Protein AF-A0A816GTV5-F1 (afdb_monomer)

Foldseek 3Di:
DPPPPADQEEADELDAVDEPVVCVVPPLVRLNHQYYAQENYPYACLNVLVCLVRHQNHAEYHYAHPDDPPVPVDPNRQRHDVVSDDLPGASANHQHQYDAYEHHDHPDLDVSSVVSVLRRCLNVLARHAYYHHYNHQSDQEDQSLLSNLQHAEYHHEAHQLVRVLRNLVSLLNNQNYAEYEPAHDDDPPDQRAHPCLLLSLLSNQLSHQNHQEYAHAQYCNQPDQDDDLVVLVVVNCVVVVNDPPDDFDQDFSRSSCSNHNAAHQEYEHANHPYQPVVTDRRRHPYYHYDD

Secondary structure (DSSP, 8-state):
-------SEEE--S-TT--HHHHHHHTTT-TT--EEEEETSS--HHHHHHHHHH-TT--EEEEE--S----TTS----TT-GGG--TT---TT----EEEEES---SS--HHHHHHHHHHHHTTTTT--EEE-TT-TT----GGGGG-TT-SEEE-TT--HHHHHHHHHHHHT-TT--EEE------TT-----SSHHHHHHHHHHH-TT--EEE-TTSSTT--S---HHHHHHHHHHHTT--TT-------SSGGGTT-SS-EEEEEETT-SS-GGG----SEEEEEE--

Sequence (291 aa):
SEVLIQLSELDFHSCSFITNQSISKYLLSHELIEIIDLRNCKITYKIFQLLTKYFPRLTTLYIGQTEDVSDRNSNVDEFFLKIYFDPKYYLKKSKLKYLSLEGIYTTTNNELIEELFHNSLTQSSEQIRFLDLSRNSSLNNLTYIDCFKHIHSLILYDILPDTIELAIDSICTLKALVLLDLSFTRRVHEPHNYSKPTITLAKLIRSLPKLLSLDISGTNLAGAFSFNSNEELAYIKKELSIDEHETFTIRSSIAGLLLLKHELDFLGLFDVEERGSARQWLPAKKVNINK

Organism: NCBI:txid433720

Solvent-accessible surface area (backbone atoms only — not comparable to full-atom values): 15488 Å² total; per-residue (Å²): 132,84,80,75,79,84,46,45,66,46,82,39,70,64,32,75,80,48,29,56,66,52,46,62,73,71,46,65,85,47,57,60,25,28,34,42,36,39,33,47,31,58,51,37,53,50,42,59,56,49,48,60,68,56,24,77,48,27,27,33,41,36,38,29,39,82,66,84,67,82,62,76,85,54,87,71,74,50,25,68,46,73,92,56,64,58,94,85,59,55,41,72,81,50,53,36,28,35,42,34,45,25,32,54,48,57,89,64,96,45,68,66,58,54,51,47,51,47,58,19,49,54,61,30,14,86,54,27,31,33,44,32,45,25,45,24,70,74,59,78,73,46,52,73,56,44,56,31,52,54,23,30,33,42,36,36,34,41,39,56,38,64,32,50,62,75,11,45,71,21,56,33,61,27,54,48,25,26,34,42,32,57,22,29,79,75,50,97,88,57,86,72,52,55,93,52,23,41,57,54,36,27,50,43,46,62,36,26,82,48,53,32,31,43,30,39,17,30,29,52,45,55,46,63,70,78,78,59,67,69,60,50,49,52,50,48,29,62,77,68,72,48,62,88,81,69,83,64,85,48,64,46,46,27,70,17,54,36,56,31,92,65,69,22,58,31,37,34,31,34,68,26,86,51,62,42,65,74,60,52,58,68,55,36,80,37,74,45,54,51,128

InterPro domains:
  IPR032675 Leucine-rich repeat domain superfamily [G3DSA:3.80.10.10] (2-82)
  IPR032675 Leucine-rich repeat domain superfamily [G3DSA:3.80.10.10] (87-239)
  IPR056845 Zer-1-like, leucine-rich repeats region [PF25013] (124-271)

Mean predicted aligned error: 7.17 Å

pLDDT: mean 84.34, std 13.03, range [43.47, 98.81]

Structure (mmCIF, N/CA/C/O backbone):
data_AF-A0A816GTV5-F1
#
_entry.id   AF-A0A816GTV5-F1
#
loop_
_atom_site.group_PDB
_atom_site.id
_atom_site.type_symbol
_atom_site.label_atom_id
_atom_site.label_alt_id
_atom_site.label_comp_id
_atom_site.label_asym_id
_atom_site.label_entity_id
_atom_site.label_seq_id
_atom_site.pdbx_PDB_ins_code
_atom_site.Cartn_x
_atom_site.Cartn_y
_atom_site.Cartn_z
_atom_site.occupancy
_atom_site.B_iso_or_equiv
_atom_site.auth_seq_id
_atom_site.auth_comp_id
_atom_site.auth_asym_id
_atom_site.auth_atom_id
_atom_site.pdbx_PDB_model_num
ATOM 1 N N . SER A 1 1 ? -37.320 -11.333 29.088 1.00 43.88 1 SER A N 1
ATOM 2 C CA . SER A 1 1 ? -36.009 -11.592 28.469 1.00 43.88 1 SER A CA 1
ATOM 3 C C . SER A 1 1 ? -35.843 -10.609 27.332 1.00 43.88 1 SER A C 1
ATOM 5 O O . SER A 1 1 ? -36.508 -10.757 26.314 1.00 43.88 1 SER A O 1
ATOM 7 N N . GLU A 1 2 ? -35.056 -9.554 27.529 1.00 46.22 2 GLU A N 1
ATOM 8 C CA . GLU A 1 2 ? -34.711 -8.663 26.421 1.00 46.22 2 GLU A CA 1
ATOM 9 C C . GLU A 1 2 ? -33.855 -9.452 25.431 1.00 46.22 2 GLU A C 1
ATOM 11 O O . GLU A 1 2 ? -32.848 -10.057 25.801 1.00 46.22 2 GLU A O 1
ATOM 16 N N . VAL A 1 3 ? -34.310 -9.515 24.182 1.00 45.34 3 VAL A N 1
ATOM 17 C CA . VAL A 1 3 ? -33.527 -10.062 23.079 1.00 45.34 3 VAL A CA 1
ATOM 18 C C . VAL A 1 3 ? -32.390 -9.074 22.847 1.00 45.34 3 VAL A C 1
ATOM 20 O O . VAL A 1 3 ? -32.578 -8.042 22.207 1.00 45.34 3 VAL A O 1
ATOM 23 N N . LEU A 1 4 ? -31.220 -9.356 23.420 1.00 57.00 4 LEU A N 1
ATOM 24 C CA . LEU A 1 4 ? -29.993 -8.653 23.069 1.00 57.00 4 LEU A CA 1
ATOM 25 C C . LEU A 1 4 ? -29.708 -8.959 21.599 1.00 57.00 4 LEU A C 1
ATOM 27 O O . LEU A 1 4 ? -29.335 -10.079 21.247 1.00 57.00 4 LEU A O 1
ATOM 31 N N . ILE A 1 5 ? -29.950 -7.968 20.742 1.00 65.19 5 ILE A N 1
ATOM 32 C CA . ILE A 1 5 ? -29.615 -8.029 19.323 1.00 65.19 5 ILE A CA 1
ATOM 33 C C . ILE A 1 5 ? -28.111 -8.309 19.22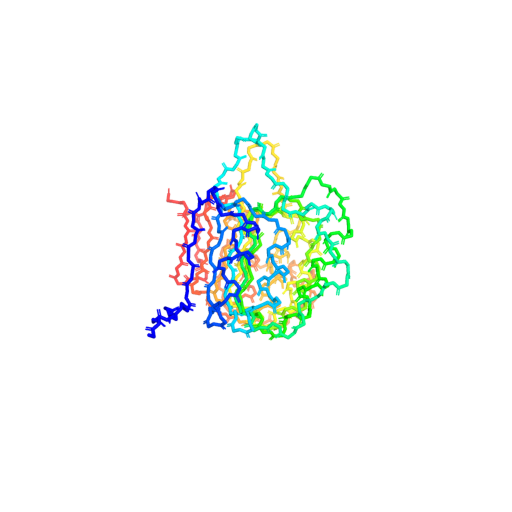2 1.00 65.19 5 ILE A C 1
ATOM 35 O O . ILE A 1 5 ? -27.279 -7.544 19.720 1.00 65.19 5 ILE A O 1
ATOM 39 N N . GLN A 1 6 ? -27.766 -9.438 18.609 1.00 70.06 6 GLN A N 1
ATOM 40 C CA . GLN A 1 6 ? -26.386 -9.817 18.339 1.00 70.06 6 GLN A CA 1
ATOM 41 C C . GLN A 1 6 ? -25.942 -9.128 17.051 1.00 70.06 6 GLN A C 1
ATOM 43 O O . GLN A 1 6 ? -26.280 -9.565 15.956 1.00 70.06 6 GLN A O 1
ATOM 48 N N . LEU A 1 7 ? -25.222 -8.020 17.196 1.00 79.06 7 LEU A N 1
ATOM 49 C CA . LEU A 1 7 ? -24.633 -7.293 16.077 1.00 79.06 7 LEU A CA 1
ATOM 50 C C . LEU A 1 7 ? -23.274 -7.915 15.730 1.00 79.06 7 LEU A C 1
ATOM 52 O O . LEU A 1 7 ? -22.432 -8.071 16.614 1.00 79.06 7 LEU A O 1
ATOM 56 N N . SER A 1 8 ? -23.073 -8.264 14.458 1.00 86.38 8 SER A N 1
ATOM 57 C CA . SER A 1 8 ? -21.785 -8.720 13.906 1.00 86.38 8 SER A CA 1
ATOM 58 C C . SER A 1 8 ? -21.081 -7.641 13.082 1.00 86.38 8 SER A C 1
ATOM 60 O O . SER A 1 8 ? -19.864 -7.677 12.920 1.00 86.38 8 SER A O 1
ATOM 62 N N . GLU A 1 9 ? -21.839 -6.673 12.577 1.00 90.50 9 GLU A N 1
ATOM 63 C CA . GLU A 1 9 ? -21.366 -5.604 11.708 1.00 90.50 9 GLU A CA 1
ATOM 64 C C . GLU A 1 9 ? -22.013 -4.286 12.116 1.00 90.50 9 GLU A C 1
ATOM 66 O O . GLU A 1 9 ? -23.161 -4.247 12.572 1.00 90.50 9 GLU A O 1
ATOM 71 N N . LEU A 1 10 ? -21.239 -3.219 11.976 1.00 89.44 10 LEU A N 1
ATOM 72 C CA . LEU A 1 10 ? -21.636 -1.870 12.308 1.00 89.44 10 LEU A CA 1
ATOM 73 C C . LEU A 1 10 ? -21.068 -0.911 11.268 1.00 89.44 10 LEU A C 1
ATOM 75 O O . LEU A 1 10 ? -19.851 -0.800 11.134 1.00 89.44 10 LEU A O 1
ATOM 79 N N . ASP A 1 11 ? -21.951 -0.194 10.587 1.00 90.88 11 ASP A N 1
ATOM 80 C CA . ASP A 1 11 ? -21.584 0.815 9.600 1.00 90.88 11 ASP A CA 1
ATOM 81 C C . ASP A 1 11 ? -22.180 2.165 10.007 1.00 90.88 11 ASP A C 1
ATOM 83 O O . ASP A 1 11 ? -23.402 2.343 10.061 1.00 90.88 11 ASP A O 1
ATOM 87 N N . PHE A 1 12 ? -21.296 3.101 10.343 1.00 86.62 12 PHE A N 1
ATOM 88 C CA . PHE A 1 12 ? -21.623 4.500 10.549 1.00 86.62 12 PHE A CA 1
ATOM 89 C C . PHE A 1 12 ? -20.804 5.354 9.588 1.00 86.62 12 PHE A C 1
ATOM 91 O O . PHE A 1 12 ? -19.661 5.716 9.866 1.00 86.62 12 PHE A O 1
ATOM 98 N N . HIS A 1 13 ? -21.433 5.741 8.484 1.00 83.19 13 HIS A N 1
ATOM 99 C CA . HIS A 1 13 ? -20.836 6.629 7.499 1.00 83.19 13 HIS A CA 1
ATOM 100 C C . HIS A 1 13 ? -21.326 8.072 7.675 1.00 83.19 13 HIS A C 1
ATOM 102 O O . HIS A 1 13 ? -22.527 8.312 7.823 1.00 83.19 13 HIS A O 1
ATOM 108 N N . SER A 1 14 ? -20.403 9.037 7.682 1.00 82.44 14 SER A N 1
ATOM 109 C CA . SER A 1 14 ? -20.696 10.485 7.758 1.00 82.44 14 SER A CA 1
ATOM 110 C C . SER A 1 14 ? -21.610 10.879 8.936 1.00 82.44 14 SER A C 1
ATOM 112 O O . SER A 1 14 ? -22.410 11.816 8.864 1.00 82.44 14 SER A O 1
ATOM 114 N N . CYS A 1 15 ? -21.504 10.159 10.060 1.00 81.69 15 CYS A N 1
ATOM 115 C CA . CYS A 1 15 ? -22.363 10.347 11.227 1.00 81.69 15 CYS A CA 1
ATOM 116 C C . CYS A 1 15 ? -21.728 11.293 12.258 1.00 81.69 15 CYS A C 1
ATOM 118 O O . CYS A 1 15 ? -20.959 10.883 13.127 1.00 81.69 15 CYS A O 1
ATOM 120 N N . SER A 1 16 ? -22.116 12.570 12.233 1.00 79.81 16 SER A N 1
ATOM 121 C CA . SER A 1 16 ? -21.565 13.605 13.129 1.00 79.81 16 SER A CA 1
ATOM 122 C C . SER A 1 16 ? -21.870 13.403 14.622 1.00 79.81 16 SER A C 1
ATOM 124 O O . SER A 1 16 ? -21.145 13.919 15.474 1.00 79.81 16 SER A O 1
ATOM 126 N N . PHE A 1 17 ? -22.919 12.643 14.952 1.00 80.62 17 PHE A N 1
ATOM 127 C CA . PHE A 1 17 ? -23.290 12.297 16.330 1.00 80.62 17 PHE A CA 1
ATOM 128 C C . PHE A 1 17 ? -22.470 11.129 16.897 1.00 80.62 17 PHE A C 1
ATOM 130 O O . PHE A 1 17 ? -22.450 10.924 18.116 1.00 80.62 17 PHE A O 1
ATOM 137 N N . ILE A 1 18 ? -21.792 10.370 16.029 1.00 82.44 18 ILE A N 1
ATOM 138 C CA . ILE A 1 18 ? -20.937 9.259 16.434 1.00 82.44 18 ILE A CA 1
ATOM 139 C C . ILE A 1 18 ? -19.593 9.825 16.885 1.00 82.44 18 ILE A C 1
ATOM 141 O O . ILE A 1 18 ? -18.741 10.235 16.102 1.00 82.44 18 ILE A O 1
ATOM 145 N N . THR A 1 19 ? -19.447 9.851 18.205 1.00 82.69 19 THR A N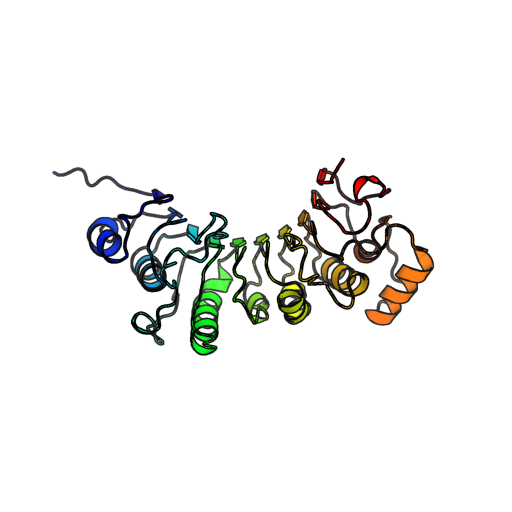 1
ATOM 146 C CA . THR A 1 19 ? -18.257 10.282 18.939 1.00 82.69 19 THR A CA 1
ATOM 147 C C . THR A 1 19 ? -17.692 9.130 19.763 1.00 82.69 19 THR A C 1
ATOM 149 O O . THR A 1 19 ? -18.392 8.158 20.074 1.00 82.69 19 THR A O 1
ATOM 152 N N . ASN A 1 20 ? -16.463 9.288 20.259 1.00 81.06 20 ASN A N 1
ATOM 153 C CA . ASN A 1 20 ? -15.855 8.335 21.194 1.00 81.06 20 ASN A CA 1
ATOM 154 C C . ASN A 1 20 ? -16.751 8.017 22.410 1.00 81.06 20 ASN A C 1
ATOM 156 O O . ASN A 1 20 ? -16.749 6.887 22.901 1.00 81.06 20 ASN A O 1
ATOM 160 N N . GLN A 1 21 ? -17.512 9.002 22.909 1.00 83.31 21 GLN A N 1
ATOM 161 C CA . GLN A 1 21 ? -18.414 8.825 24.053 1.00 83.31 21 GLN A CA 1
ATOM 162 C C . GLN A 1 21 ? -19.626 7.964 23.695 1.00 83.31 21 GLN A C 1
ATOM 164 O O . GLN A 1 21 ? -19.970 7.058 24.452 1.00 83.31 21 GLN A O 1
ATOM 169 N N . SER A 1 22 ? -20.244 8.216 22.537 1.00 82.31 22 SER A N 1
ATOM 170 C CA . SER A 1 22 ? -21.392 7.434 22.067 1.00 82.31 22 SER A CA 1
ATOM 171 C C . SER A 1 22 ? -21.025 5.957 21.889 1.00 82.31 22 SER A C 1
ATOM 173 O O . SER A 1 22 ? -21.685 5.084 22.447 1.00 82.31 22 SER A O 1
ATOM 175 N N . ILE A 1 23 ? -19.892 5.672 21.245 1.00 81.19 23 ILE A N 1
ATOM 176 C CA . ILE A 1 23 ? -19.402 4.306 21.044 1.00 81.19 23 ILE A CA 1
ATOM 177 C C . ILE A 1 23 ? -19.094 3.634 22.387 1.00 81.19 23 ILE A C 1
ATOM 179 O O . ILE A 1 23 ? -19.538 2.514 22.632 1.00 81.19 23 ILE A O 1
ATOM 183 N N . SER A 1 24 ? -18.409 4.334 23.298 1.00 79.94 24 SER A N 1
ATOM 184 C CA . SER A 1 24 ? -18.105 3.796 24.633 1.00 79.94 24 SER A CA 1
ATOM 185 C C . SER A 1 24 ? -19.366 3.441 25.428 1.00 79.94 24 SER A C 1
ATOM 187 O O . SER A 1 24 ? -19.357 2.494 26.205 1.00 79.94 24 SER A O 1
ATOM 189 N N . LYS A 1 25 ? -20.447 4.210 25.261 1.00 81.56 25 LYS A N 1
ATOM 190 C CA . LYS A 1 25 ? -21.691 4.020 26.012 1.00 81.56 25 LYS A CA 1
ATOM 191 C C . LYS A 1 25 ? -22.573 2.915 25.436 1.00 81.56 25 LYS A C 1
ATOM 193 O O . LYS A 1 25 ? -23.213 2.209 26.206 1.00 81.56 25 LYS A O 1
ATOM 198 N N . TYR A 1 26 ? -22.634 2.801 24.111 1.00 77.69 26 TYR A N 1
ATOM 199 C CA . TYR A 1 26 ? -23.645 1.981 23.438 1.00 77.69 26 TYR A CA 1
ATOM 200 C C . TYR A 1 26 ? -23.092 0.724 22.768 1.00 77.69 26 TYR A C 1
ATOM 202 O O . TYR A 1 26 ? -23.853 -0.209 22.551 1.00 77.69 26 TYR A O 1
ATOM 210 N N . LEU A 1 27 ? -21.796 0.670 22.446 1.00 76.75 27 LEU A N 1
ATOM 211 C CA . LEU A 1 27 ? -21.248 -0.435 21.653 1.00 76.75 27 LEU A CA 1
ATOM 212 C C . LEU A 1 27 ? -20.424 -1.435 22.464 1.00 76.75 27 LEU A C 1
ATOM 214 O O . LEU A 1 27 ? -20.312 -2.583 22.049 1.00 76.75 27 LEU A O 1
ATOM 218 N N . LEU A 1 28 ? -19.888 -1.057 23.632 1.00 74.06 28 LEU A N 1
ATOM 219 C CA . LEU A 1 28 ? -19.028 -1.959 24.415 1.00 74.06 28 LEU A CA 1
ATOM 220 C C . LEU A 1 28 ? -19.754 -3.199 24.964 1.00 74.06 28 LEU A C 1
ATOM 222 O O . LEU A 1 28 ? -19.096 -4.138 25.396 1.00 74.06 28 LEU A O 1
ATOM 226 N N . SER A 1 29 ? -21.088 -3.228 24.937 1.00 74.44 29 SER A N 1
ATOM 227 C CA . SER A 1 29 ? -21.890 -4.406 25.291 1.00 74.44 29 SER A CA 1
ATOM 228 C C . SER A 1 29 ? -21.995 -5.452 24.172 1.00 74.44 29 SER A C 1
ATOM 230 O O . SER A 1 29 ? -22.562 -6.519 24.400 1.00 74.44 29 SER A O 1
ATOM 232 N N . HIS A 1 30 ? -21.481 -5.174 22.969 1.00 78.00 30 HIS A N 1
ATOM 233 C CA . HIS A 1 30 ? -21.630 -6.035 21.793 1.00 78.00 30 HIS A CA 1
ATOM 234 C C . HIS A 1 30 ? -20.315 -6.748 21.430 1.00 78.00 30 HIS A C 1
ATOM 236 O O . HIS A 1 30 ? -19.640 -6.406 20.466 1.00 78.00 30 HIS A O 1
ATOM 242 N N . GLU A 1 31 ? -19.962 -7.799 22.175 1.00 77.69 31 GLU A N 1
ATOM 243 C CA . GLU A 1 31 ? -18.699 -8.551 22.002 1.00 77.69 31 GLU A CA 1
ATOM 244 C C . GLU A 1 31 ? -18.591 -9.359 20.688 1.00 77.69 31 GLU A C 1
ATOM 246 O O . GLU A 1 31 ? -17.541 -9.939 20.391 1.00 77.69 31 GLU A O 1
ATOM 251 N N . LEU A 1 32 ? -19.679 -9.441 19.914 1.00 83.25 32 LEU A N 1
ATOM 252 C CA . LEU A 1 32 ? -19.772 -10.226 18.679 1.00 83.25 32 LEU A CA 1
ATOM 253 C C . LEU A 1 32 ? -19.439 -9.435 17.412 1.00 83.25 32 LEU A C 1
ATOM 255 O O . LEU A 1 32 ? -19.409 -10.036 16.343 1.00 83.25 32 LEU A O 1
ATOM 259 N N . ILE A 1 33 ? -19.181 -8.129 17.516 1.00 86.75 33 ILE A N 1
ATOM 260 C CA . ILE A 1 33 ? -18.885 -7.302 16.345 1.00 86.75 33 ILE A CA 1
ATOM 261 C C . ILE A 1 33 ? -17.523 -7.695 15.751 1.00 86.75 33 ILE A C 1
ATOM 263 O O . ILE A 1 33 ? -16.501 -7.722 16.442 1.00 86.75 33 ILE A O 1
ATOM 267 N N . GLU A 1 34 ? -17.527 -7.982 14.451 1.00 92.56 34 GLU A N 1
ATOM 268 C CA . GLU A 1 34 ? -16.368 -8.384 13.649 1.00 92.56 34 GLU A CA 1
ATOM 269 C C . GLU A 1 34 ? -15.956 -7.296 12.648 1.00 92.56 34 GLU A C 1
ATOM 271 O O . GLU A 1 34 ? -14.783 -7.219 12.267 1.00 92.56 34 GLU A O 1
ATOM 276 N N . ILE A 1 35 ? -16.899 -6.436 12.251 1.00 93.19 35 ILE A N 1
ATOM 277 C CA . ILE A 1 35 ? -16.709 -5.387 11.245 1.00 93.19 35 ILE A CA 1
ATOM 278 C C . ILE A 1 35 ? -17.224 -4.059 11.790 1.00 93.19 35 ILE A C 1
ATOM 280 O O . ILE A 1 35 ? -18.360 -3.975 12.260 1.00 93.19 35 ILE A O 1
ATOM 284 N N . ILE A 1 36 ? -16.383 -3.029 11.717 1.00 93.12 36 ILE A N 1
ATOM 285 C CA . ILE A 1 36 ? -16.741 -1.659 12.079 1.00 93.12 36 ILE A CA 1
ATOM 286 C C . ILE A 1 36 ? -16.280 -0.704 10.978 1.00 93.12 36 ILE A C 1
ATOM 288 O O . ILE A 1 36 ? -15.092 -0.658 10.653 1.00 93.12 36 ILE A O 1
ATOM 292 N N . ASP A 1 37 ? -17.206 0.097 10.463 1.00 93.00 37 ASP A N 1
ATOM 293 C CA . ASP A 1 37 ? -16.933 1.245 9.603 1.00 93.00 37 ASP A CA 1
ATOM 294 C C . ASP A 1 37 ? -17.344 2.539 10.312 1.00 93.00 37 ASP A C 1
ATOM 296 O O . ASP A 1 37 ? -18.479 2.683 10.764 1.00 93.00 37 ASP A O 1
ATOM 300 N N . LEU A 1 38 ? -16.386 3.453 10.466 1.00 91.06 38 LEU A N 1
ATOM 301 C CA . LEU A 1 38 ? -16.548 4.765 11.094 1.00 91.06 38 LEU A CA 1
ATOM 302 C C . LEU A 1 38 ? -16.015 5.886 10.194 1.00 91.06 38 LEU A C 1
ATOM 304 O O . LEU A 1 38 ? -15.557 6.924 10.688 1.00 91.06 38 LEU A O 1
ATOM 308 N N . ARG A 1 39 ? -16.000 5.680 8.875 1.00 89.88 39 ARG A N 1
ATOM 309 C CA . ARG A 1 39 ? -15.542 6.701 7.930 1.00 89.88 39 ARG A CA 1
ATOM 310 C C . ARG A 1 39 ? -16.411 7.958 8.017 1.00 89.88 39 ARG A C 1
ATOM 312 O O . ARG A 1 39 ? -17.626 7.905 8.201 1.00 89.88 39 ARG A O 1
ATOM 319 N N . ASN A 1 40 ? -15.756 9.108 7.909 1.00 86.19 40 ASN A N 1
ATOM 320 C CA . ASN A 1 40 ? -16.327 10.450 8.001 1.00 86.19 40 ASN A CA 1
ATOM 321 C C . ASN A 1 40 ? -17.053 10.737 9.340 1.00 86.19 40 ASN A C 1
ATOM 323 O O . ASN A 1 40 ? -17.895 11.631 9.427 1.00 86.19 40 ASN A O 1
ATOM 327 N N . CYS A 1 41 ? -16.747 9.993 10.411 1.00 86.44 41 CYS A N 1
ATOM 328 C CA . CYS A 1 41 ? -17.252 10.267 11.762 1.00 86.44 41 CYS A CA 1
ATOM 329 C C . CYS A 1 41 ? -16.318 11.199 12.556 1.00 86.44 41 CYS A C 1
ATOM 331 O O . CYS A 1 41 ? -15.120 11.297 12.285 1.00 86.44 41 CYS A O 1
ATOM 333 N N . LYS A 1 42 ? -16.848 11.846 13.605 1.00 83.19 42 LYS A N 1
ATOM 334 C CA . LYS A 1 42 ? -16.081 12.716 14.520 1.00 83.19 42 LYS A CA 1
ATOM 335 C C . LYS A 1 42 ? -15.393 11.907 15.622 1.00 83.19 42 LYS A C 1
ATOM 337 O O . LYS A 1 42 ? -15.765 11.952 16.800 1.00 83.19 42 LYS A O 1
ATOM 342 N N . ILE A 1 43 ? -14.406 11.117 15.217 1.00 83.56 43 ILE A N 1
ATOM 343 C CA . ILE A 1 43 ? -13.664 10.192 16.079 1.00 83.56 43 ILE A CA 1
ATOM 344 C C . ILE A 1 43 ? -12.185 10.566 16.176 1.00 83.56 43 ILE A C 1
ATOM 346 O O . ILE A 1 43 ? -11.629 11.213 15.297 1.00 83.56 43 ILE A O 1
ATOM 350 N N . THR A 1 44 ? -11.539 10.140 17.261 1.00 83.75 44 THR A N 1
ATOM 351 C CA . THR A 1 44 ? -10.095 10.342 17.482 1.00 83.75 44 THR A CA 1
ATOM 352 C C . THR A 1 44 ? -9.413 9.001 17.725 1.00 83.75 44 THR A C 1
ATOM 354 O O . THR A 1 44 ? -10.090 7.992 17.919 1.00 83.75 44 THR A O 1
ATOM 357 N N . TYR A 1 45 ? -8.084 8.978 17.828 1.00 81.12 45 TYR A N 1
ATOM 358 C CA . TYR A 1 45 ? -7.295 7.779 18.127 1.00 81.12 45 TYR A CA 1
ATOM 359 C C . TYR A 1 45 ? -7.786 7.004 19.362 1.00 81.12 45 TYR A C 1
ATOM 361 O O . TYR A 1 45 ? -7.670 5.780 19.422 1.00 81.12 45 TYR A O 1
ATOM 369 N N . LYS A 1 46 ? -8.434 7.678 20.323 1.00 82.19 46 LYS A N 1
ATOM 370 C CA . LYS A 1 46 ? -9.072 7.013 21.468 1.00 82.19 46 LYS A CA 1
ATOM 371 C C . LYS A 1 46 ? -10.047 5.919 21.034 1.00 82.19 46 LYS A C 1
ATOM 373 O O . LYS A 1 46 ? -10.153 4.901 21.714 1.00 82.19 46 LYS A O 1
ATOM 378 N N . ILE A 1 47 ? -10.764 6.108 19.923 1.00 83.69 47 ILE A N 1
ATOM 379 C CA . ILE A 1 47 ? -11.691 5.091 19.436 1.00 83.69 47 ILE A CA 1
ATOM 380 C C . ILE A 1 47 ? -10.966 3.839 19.005 1.00 83.69 47 ILE A C 1
ATOM 382 O O . ILE A 1 47 ? -11.378 2.746 19.366 1.00 83.69 47 ILE A O 1
ATOM 386 N N . PHE A 1 48 ? -9.844 4.007 18.313 1.00 81.75 48 PHE A N 1
ATOM 387 C CA . PHE A 1 48 ? -9.027 2.902 17.862 1.00 81.75 48 PHE A CA 1
ATOM 388 C C . PHE A 1 48 ? -8.611 2.038 19.056 1.00 81.75 48 PHE A C 1
ATOM 390 O O . PHE A 1 48 ? -8.807 0.823 19.034 1.00 81.75 48 PHE A O 1
ATOM 397 N N . GLN A 1 49 ? -8.173 2.679 20.147 1.00 81.62 49 GLN A N 1
ATOM 398 C CA . GLN A 1 49 ? -7.803 2.008 21.395 1.00 81.62 49 GLN A CA 1
ATOM 399 C C . GLN A 1 49 ? -8.978 1.288 22.072 1.00 81.62 49 GLN A C 1
ATOM 401 O O . GLN A 1 49 ? -8.826 0.180 22.589 1.00 81.62 49 GLN A O 1
ATOM 406 N N . LEU A 1 50 ? -10.157 1.918 22.099 1.00 84.81 50 LEU A N 1
ATOM 407 C CA . LEU A 1 50 ? -11.368 1.337 22.677 1.00 84.81 50 LEU A CA 1
ATOM 408 C C . LEU A 1 50 ? -11.817 0.115 21.875 1.00 84.81 50 LEU A C 1
ATOM 410 O O . LEU A 1 50 ? -12.044 -0.947 22.452 1.00 84.81 50 LEU A O 1
ATOM 414 N N . LEU A 1 51 ? -11.900 0.245 20.552 1.00 86.38 51 LEU A N 1
ATOM 415 C CA . LEU A 1 51 ? -12.401 -0.810 19.684 1.00 86.38 51 LEU A CA 1
ATOM 416 C C . LEU A 1 51 ? -11.519 -2.056 19.768 1.00 86.38 51 LEU A C 1
ATOM 418 O O . LEU A 1 51 ? -11.971 -3.162 20.039 1.00 86.38 51 LEU A O 1
ATOM 422 N N . THR A 1 52 ? -10.215 -1.873 19.642 1.00 80.94 52 THR A N 1
ATOM 423 C CA . THR A 1 52 ? -9.287 -3.006 19.647 1.00 80.94 52 THR A CA 1
ATOM 424 C C . THR A 1 52 ? -9.065 -3.596 21.046 1.00 80.94 52 THR A C 1
ATOM 426 O O . THR A 1 52 ? -8.619 -4.735 21.165 1.00 80.94 52 THR A O 1
ATOM 429 N N . LYS A 1 53 ? -9.459 -2.883 22.113 1.00 82.75 53 LYS A N 1
ATOM 430 C CA . LYS A 1 53 ? -9.492 -3.410 23.488 1.00 82.75 53 LYS A CA 1
ATOM 431 C C . LYS A 1 53 ? -10.759 -4.209 23.801 1.00 82.75 53 LYS A C 1
ATOM 433 O O . LYS A 1 53 ? -10.668 -5.219 24.493 1.00 82.75 53 LYS A O 1
ATOM 438 N N . TYR A 1 54 ? -11.924 -3.731 23.369 1.00 83.69 54 TYR A N 1
ATOM 439 C CA . TYR A 1 54 ? -13.221 -4.262 23.808 1.00 83.69 54 TYR A CA 1
ATOM 440 C C . TYR A 1 54 ? -13.908 -5.173 22.782 1.00 83.69 54 TYR A C 1
ATOM 442 O O . TYR A 1 54 ? -14.850 -5.868 23.147 1.00 83.69 54 TYR A O 1
ATOM 450 N N . PHE A 1 55 ? -13.421 -5.237 21.539 1.00 85.62 55 PHE A N 1
ATOM 451 C CA . PHE A 1 55 ? -13.975 -6.103 20.493 1.00 85.62 55 PHE A CA 1
ATOM 452 C C . PHE A 1 55 ? -12.962 -7.188 20.098 1.00 85.62 55 PHE A C 1
ATOM 454 O O . PHE A 1 55 ? -12.259 -7.066 19.095 1.00 85.62 55 PHE A O 1
ATOM 461 N N . PRO A 1 56 ? -12.865 -8.292 20.866 1.00 85.06 56 PRO A N 1
ATOM 462 C CA . PRO A 1 56 ? -11.858 -9.339 20.656 1.00 85.06 56 PRO A CA 1
ATOM 463 C C . PRO A 1 56 ? -12.066 -10.161 19.372 1.00 85.06 56 PRO A C 1
ATOM 465 O O . PRO A 1 56 ? -11.238 -11.016 19.038 1.00 85.06 56 PRO A O 1
ATOM 468 N N . ARG A 1 57 ? -13.193 -9.960 18.679 1.00 89.31 57 ARG A N 1
ATOM 469 C CA . ARG A 1 57 ? -13.517 -10.580 17.390 1.00 89.31 57 ARG A CA 1
ATOM 470 C C . ARG A 1 57 ? -13.364 -9.630 16.208 1.00 89.31 57 ARG A C 1
ATOM 472 O O . ARG A 1 57 ? -13.536 -10.083 15.086 1.00 89.31 57 ARG A O 1
ATOM 479 N N . LEU A 1 58 ? -13.002 -8.367 16.441 1.00 91.06 58 LEU A N 1
ATOM 480 C CA . LEU A 1 58 ? -12.863 -7.377 15.382 1.00 91.06 58 LEU A CA 1
ATOM 481 C C . LEU A 1 58 ? -11.811 -7.832 14.363 1.00 91.06 58 LEU A C 1
ATOM 483 O O . LEU A 1 58 ? -10.625 -7.949 14.682 1.00 91.06 58 LEU A O 1
ATOM 487 N N . THR A 1 59 ? -12.259 -8.098 13.140 1.00 93.50 59 THR A N 1
ATOM 488 C CA . THR A 1 59 ? -11.413 -8.487 12.008 1.00 93.50 59 THR A CA 1
ATOM 489 C C . THR A 1 59 ? -11.241 -7.370 10.993 1.00 93.50 59 THR A C 1
ATOM 491 O O . THR A 1 59 ? -10.245 -7.373 10.268 1.00 93.50 59 THR A O 1
ATOM 494 N N . THR A 1 60 ? -12.178 -6.424 10.950 1.00 94.50 60 THR A N 1
ATOM 495 C CA . THR A 1 60 ? -12.215 -5.364 9.945 1.00 94.50 60 THR A CA 1
ATOM 496 C C . THR A 1 60 ? -12.530 -4.028 10.594 1.00 94.50 60 THR A C 1
ATOM 498 O O . THR A 1 60 ? -13.507 -3.914 11.334 1.00 94.50 60 THR A O 1
ATOM 501 N N . LEU A 1 61 ? -11.705 -3.025 10.306 1.00 93.25 61 LEU A N 1
ATOM 502 C CA . LEU A 1 61 ? -11.884 -1.670 10.806 1.00 93.25 61 LEU A CA 1
ATOM 503 C C . LEU A 1 61 ? -11.602 -0.644 9.708 1.00 93.25 61 LEU A C 1
ATOM 505 O O . LEU A 1 61 ? -10.488 -0.597 9.182 1.00 93.25 61 LEU A O 1
ATOM 509 N N . TYR A 1 62 ? -12.597 0.191 9.418 1.00 92.88 62 TYR A N 1
ATOM 510 C CA . TYR A 1 62 ? -12.473 1.357 8.547 1.00 92.88 62 TYR A CA 1
ATOM 511 C C . TYR A 1 62 ? -12.629 2.627 9.380 1.00 92.88 62 TYR A C 1
ATOM 513 O O . TYR A 1 62 ? -13.642 2.831 10.049 1.00 92.88 62 TYR A O 1
ATOM 521 N N . ILE A 1 63 ? -11.614 3.480 9.359 1.00 89.88 63 ILE A N 1
ATOM 522 C CA . ILE A 1 63 ? -11.611 4.791 10.006 1.00 89.88 63 ILE A CA 1
ATOM 523 C C . ILE A 1 63 ? -10.990 5.767 9.016 1.00 89.88 63 ILE A C 1
ATOM 525 O O . ILE A 1 63 ? -9.993 5.445 8.379 1.00 89.88 63 ILE A O 1
ATOM 529 N N . GLY A 1 64 ? -11.543 6.969 8.906 1.00 85.75 64 GLY A N 1
ATOM 530 C CA . GLY A 1 64 ? -10.918 7.966 8.054 1.00 85.75 64 GLY A CA 1
ATOM 531 C C . GLY A 1 64 ? -11.821 9.092 7.604 1.00 85.75 64 GLY A C 1
ATOM 532 O O . GLY A 1 64 ? -13.009 9.088 7.910 1.00 85.75 64 GLY A O 1
ATOM 533 N N . GLN A 1 65 ? -11.244 10.033 6.864 1.00 82.06 65 GLN A N 1
ATOM 534 C CA . GLN A 1 65 ? -11.945 11.085 6.133 1.00 82.06 65 GLN A CA 1
ATOM 535 C C . GLN A 1 65 ? -11.752 10.828 4.634 1.00 82.06 65 GLN A C 1
ATOM 537 O O . GLN A 1 65 ? -10.681 11.039 4.075 1.00 82.06 65 GLN A O 1
ATOM 542 N N . THR A 1 66 ? -12.798 10.310 4.002 1.00 71.69 66 THR A N 1
ATOM 543 C CA . THR A 1 66 ? -12.814 9.889 2.588 1.00 71.69 66 THR A CA 1
ATOM 544 C C . THR A 1 66 ? -13.322 10.980 1.651 1.00 71.69 66 THR A C 1
ATOM 546 O O . THR A 1 66 ? -13.140 10.908 0.433 1.00 71.69 66 THR A O 1
ATOM 549 N N . GLU A 1 67 ? -13.963 12.007 2.204 1.00 68.50 67 GLU A N 1
ATOM 550 C CA . GLU A 1 67 ? -14.397 13.181 1.458 1.00 68.50 67 GLU A CA 1
ATOM 551 C C . GLU A 1 67 ? -13.205 14.126 1.252 1.00 68.50 67 GLU A C 1
ATOM 553 O O . GLU A 1 67 ? -12.354 14.285 2.128 1.00 68.50 67 GLU A O 1
ATOM 558 N N . ASP A 1 68 ? -13.109 14.709 0.056 1.00 57.50 68 ASP A N 1
ATOM 559 C CA . ASP A 1 68 ? -12.030 15.624 -0.306 1.00 57.50 68 ASP A CA 1
ATOM 560 C C . ASP A 1 68 ? -12.175 16.902 0.530 1.00 57.50 68 ASP A C 1
ATOM 562 O O . ASP A 1 68 ? -13.031 17.750 0.268 1.00 57.50 68 ASP A O 1
ATOM 566 N N . VAL A 1 69 ? -11.374 17.029 1.591 1.00 52.72 69 VAL A N 1
ATOM 567 C CA . VAL A 1 69 ? -11.375 18.202 2.478 1.00 52.72 69 VAL A CA 1
ATOM 568 C C . VAL A 1 69 ? -10.634 19.366 1.808 1.00 52.72 69 VAL A C 1
ATOM 570 O O . VAL A 1 69 ? -9.775 20.031 2.393 1.00 52.72 69 VAL A O 1
ATOM 573 N N . SER A 1 70 ? -10.961 19.637 0.543 1.00 46.25 70 SER A N 1
ATOM 574 C CA . SER A 1 70 ? -10.542 20.843 -0.168 1.00 46.25 70 SER A CA 1
ATOM 575 C C . SER A 1 70 ? -11.052 22.109 0.530 1.00 46.25 70 SER A C 1
ATOM 577 O O . SER A 1 70 ? -10.507 23.190 0.322 1.00 46.25 70 SER A O 1
ATOM 579 N N . ASP A 1 71 ? -12.037 21.974 1.423 1.00 44.78 71 ASP A N 1
ATOM 580 C CA . ASP A 1 71 ? -12.517 23.025 2.314 1.00 44.78 71 ASP A CA 1
ATOM 581 C C . ASP A 1 71 ? -11.794 22.977 3.679 1.00 44.78 71 ASP A C 1
ATOM 583 O O . ASP A 1 71 ? -12.373 22.712 4.740 1.00 44.78 71 ASP A O 1
ATOM 587 N N . ARG A 1 72 ? -10.478 23.247 3.655 1.00 47.38 72 ARG A N 1
ATOM 588 C CA . ARG A 1 72 ? -9.591 23.341 4.842 1.00 47.38 72 ARG A CA 1
ATOM 589 C C . ARG A 1 72 ? -9.975 24.454 5.836 1.00 47.38 72 ARG A C 1
ATOM 591 O O . ARG A 1 72 ? -9.260 24.683 6.806 1.00 47.38 72 ARG A O 1
ATOM 598 N N . ASN A 1 73 ? -11.086 25.151 5.597 1.00 43.47 73 ASN A N 1
ATOM 599 C CA . ASN A 1 73 ? -11.693 26.113 6.516 1.00 43.47 73 ASN A CA 1
ATOM 600 C C . ASN A 1 73 ? -12.674 25.466 7.506 1.00 43.47 73 ASN A C 1
ATOM 602 O O . ASN A 1 73 ? -13.144 26.136 8.427 1.00 43.47 73 ASN A O 1
ATOM 606 N N . SER A 1 74 ? -12.996 24.182 7.341 1.00 47.56 74 SER A N 1
ATOM 607 C CA . SER A 1 74 ? -13.707 23.425 8.366 1.00 47.56 74 SER A CA 1
ATOM 608 C C . SER A 1 74 ? -12.716 22.951 9.433 1.00 47.56 74 SER A C 1
ATOM 610 O O . SER A 1 74 ? -11.622 22.488 9.123 1.00 47.56 74 SER A O 1
ATOM 612 N N . ASN A 1 75 ? -13.080 23.100 10.709 1.00 52.62 75 ASN A N 1
ATOM 613 C CA . ASN A 1 75 ? -12.349 22.534 11.842 1.00 52.62 75 ASN A CA 1
ATOM 614 C C . ASN A 1 75 ? -12.340 21.001 11.721 1.00 52.62 75 ASN A C 1
ATOM 616 O O . ASN A 1 75 ? -13.205 20.336 12.293 1.00 52.62 75 ASN A O 1
ATOM 620 N N . VAL A 1 76 ? -11.419 20.438 10.937 1.00 58.00 76 VAL A N 1
ATOM 621 C CA . VAL A 1 76 ? -11.195 18.993 10.908 1.00 58.00 76 VAL A CA 1
ATOM 622 C C . VAL A 1 76 ? -10.664 18.623 12.282 1.00 58.00 76 VAL A C 1
ATOM 624 O O . VAL A 1 76 ? -9.585 19.066 12.678 1.00 58.00 76 VAL A O 1
ATOM 627 N N . ASP A 1 77 ? -11.453 17.858 13.030 1.00 64.50 77 ASP A N 1
ATOM 628 C CA . ASP A 1 77 ? -11.036 17.364 14.334 1.00 64.50 77 ASP A CA 1
ATOM 629 C C . ASP A 1 77 ? -9.764 16.520 14.145 1.00 64.50 77 ASP A C 1
ATOM 631 O O . ASP A 1 77 ? -9.752 15.550 13.385 1.00 64.50 77 ASP A O 1
ATOM 635 N N . GLU A 1 78 ? -8.673 16.907 14.812 1.00 74.81 78 GLU A N 1
ATOM 636 C CA . GLU A 1 78 ? -7.409 16.173 14.759 1.00 74.81 78 GLU A CA 1
ATOM 637 C C . GLU A 1 78 ? -7.640 14.737 15.250 1.00 74.81 78 GLU A C 1
ATOM 639 O O . GLU A 1 78 ? -8.104 14.504 16.372 1.00 74.81 78 GLU A O 1
ATOM 644 N N . PHE A 1 79 ? -7.305 13.745 14.421 1.00 76.69 79 PHE A N 1
ATOM 645 C CA . PHE A 1 79 ? -7.496 12.354 14.819 1.00 76.69 79 PHE A CA 1
ATOM 646 C C . PHE A 1 79 ? -6.543 11.990 15.960 1.00 76.69 79 PHE A C 1
ATOM 648 O O . PHE A 1 79 ? -6.934 11.359 16.945 1.00 76.69 79 PHE A O 1
ATOM 655 N N . PHE A 1 80 ? -5.294 12.443 15.866 1.00 74.69 80 PHE A N 1
ATOM 656 C CA . PHE A 1 80 ? -4.260 12.205 16.863 1.00 74.69 80 PHE A CA 1
ATOM 657 C C . PHE A 1 80 ? -4.110 13.358 17.863 1.00 74.69 80 PHE A C 1
ATOM 659 O O . PHE A 1 80 ? -3.049 13.956 18.013 1.00 74.69 80 PHE A O 1
ATOM 666 N N . LEU A 1 81 ? -5.162 13.648 18.623 1.00 72.88 81 LEU A N 1
ATOM 667 C CA . LEU A 1 81 ? -5.052 14.592 19.736 1.00 72.88 81 LEU A CA 1
ATOM 668 C C . LEU A 1 81 ? -4.139 14.029 20.838 1.00 72.88 81 LEU A C 1
ATOM 670 O O . LEU A 1 81 ? -4.459 13.014 21.466 1.00 72.88 81 LEU A O 1
ATOM 674 N N . LYS A 1 82 ? -3.043 14.739 21.144 1.00 69.31 82 LYS A N 1
ATOM 675 C CA . LYS A 1 82 ? -2.031 14.348 22.152 1.00 69.31 82 LYS A CA 1
ATOM 676 C C . LYS A 1 82 ? -2.627 13.968 23.516 1.00 69.31 82 LYS A C 1
ATOM 678 O O . LYS A 1 82 ? -2.115 13.071 24.179 1.00 69.31 82 LYS A O 1
ATOM 683 N N . ILE A 1 83 ? -3.726 14.609 23.925 1.00 71.31 83 ILE A N 1
ATOM 684 C CA . ILE A 1 83 ? -4.420 14.338 25.200 1.00 71.31 83 ILE A CA 1
ATOM 685 C C . ILE A 1 83 ? -5.055 12.943 25.283 1.00 71.31 83 ILE A C 1
ATOM 687 O O . ILE A 1 83 ? -5.372 12.477 26.375 1.00 71.31 83 ILE A O 1
ATOM 691 N N . TYR A 1 84 ? -5.271 12.287 24.144 1.00 69.56 84 TYR A N 1
ATOM 692 C CA . TYR A 1 84 ? -5.878 10.962 24.070 1.00 69.56 84 TYR A CA 1
ATOM 693 C C . TYR A 1 84 ? -4.863 9.860 23.794 1.00 69.56 84 TYR A C 1
ATOM 695 O O . TYR A 1 84 ? -5.250 8.699 23.683 1.00 69.56 84 TYR A O 1
ATOM 703 N N . PHE A 1 85 ? -3.579 10.203 23.703 1.00 69.12 85 PHE A N 1
ATOM 704 C CA . PHE A 1 85 ? -2.546 9.217 23.475 1.00 69.12 85 PHE A CA 1
ATOM 705 C C . PHE A 1 85 ? -2.174 8.514 24.788 1.00 69.12 85 PHE A C 1
ATOM 707 O O . PHE A 1 85 ? -1.708 9.151 25.732 1.00 69.12 85 PHE A O 1
ATOM 714 N N . ASP A 1 86 ? -2.352 7.191 24.842 1.00 72.69 86 ASP A N 1
ATOM 715 C CA . ASP A 1 86 ? -1.799 6.356 25.915 1.00 72.69 86 ASP A CA 1
ATOM 716 C C . ASP A 1 86 ? -0.555 5.636 25.373 1.00 72.69 86 ASP A C 1
ATOM 718 O O . ASP A 1 86 ? -0.704 4.703 24.581 1.00 72.69 86 ASP A O 1
ATOM 722 N N . PRO A 1 87 ? 0.668 6.035 25.771 1.00 67.19 87 PRO A N 1
ATOM 723 C CA . PRO A 1 87 ? 1.905 5.439 25.263 1.00 67.19 87 PRO A CA 1
ATOM 724 C C . PRO A 1 87 ? 2.096 3.980 25.695 1.00 67.19 87 PRO A C 1
ATOM 726 O O . PRO A 1 87 ? 2.972 3.297 25.178 1.00 67.19 87 PRO A O 1
ATOM 729 N N . LYS A 1 88 ? 1.296 3.489 26.650 1.00 71.44 88 LYS A N 1
ATOM 730 C CA . LYS A 1 88 ? 1.302 2.083 27.076 1.00 71.44 88 LYS A CA 1
ATOM 731 C C . LYS A 1 88 ? 0.298 1.239 26.297 1.00 71.44 88 LYS A C 1
ATOM 733 O O . LYS A 1 88 ? 0.247 0.020 26.493 1.00 71.44 88 LYS A O 1
ATOM 738 N N . TYR A 1 89 ? -0.522 1.875 25.466 1.00 70.19 89 TYR A N 1
ATOM 739 C CA . TYR A 1 89 ? -1.477 1.183 24.632 1.00 70.19 89 TYR A CA 1
ATOM 740 C C . TYR A 1 89 ? -0.778 0.599 23.414 1.00 70.19 89 TYR A C 1
ATOM 742 O O . TYR A 1 89 ? -0.155 1.312 22.635 1.00 70.19 89 TYR A O 1
ATOM 750 N N . TYR A 1 90 ? -0.960 -0.700 23.229 1.00 66.88 90 TYR A N 1
ATOM 751 C CA . TYR A 1 90 ? -0.560 -1.398 22.023 1.00 66.88 90 TYR A CA 1
ATOM 752 C C . TYR A 1 90 ? -1.672 -2.367 21.635 1.00 66.88 90 TYR A C 1
ATOM 754 O O . TYR A 1 90 ? -2.384 -2.867 22.516 1.00 66.88 90 TYR A O 1
ATOM 762 N N . LEU A 1 91 ? -1.797 -2.671 20.342 1.00 68.38 91 LEU A N 1
ATOM 763 C CA . LEU A 1 91 ? -2.757 -3.649 19.827 1.00 68.38 91 LEU A CA 1
ATOM 764 C C . LEU A 1 91 ? -2.353 -5.079 20.213 1.00 68.38 91 LEU A C 1
ATOM 766 O O . LEU A 1 91 ? -1.933 -5.888 19.383 1.00 68.38 91 LEU A O 1
ATOM 770 N N . LYS A 1 92 ? -2.456 -5.418 21.496 1.00 65.69 92 LYS A N 1
ATOM 771 C CA . LYS A 1 92 ? -2.140 -6.761 21.974 1.00 65.69 92 LYS A CA 1
ATOM 772 C C . LYS A 1 92 ? -3.218 -7.736 21.513 1.00 65.69 92 LYS A C 1
ATOM 774 O O . LYS A 1 92 ? -4.362 -7.636 21.940 1.00 65.69 92 LYS A O 1
ATOM 779 N N . LYS A 1 93 ? -2.811 -8.746 20.733 1.00 66.75 93 LYS A N 1
ATOM 780 C CA . LYS A 1 93 ? -3.645 -9.895 20.324 1.00 66.75 93 LYS A CA 1
ATOM 781 C C . LYS A 1 93 ? -4.884 -9.519 19.498 1.00 66.75 93 LYS A C 1
ATOM 783 O O . LYS A 1 93 ? -5.907 -10.197 19.590 1.00 66.75 93 LYS A O 1
ATOM 788 N N . SER A 1 94 ? -4.792 -8.461 18.695 1.00 79.19 94 SER A N 1
ATOM 789 C CA . SER A 1 94 ? -5.852 -8.118 17.747 1.00 79.19 94 SER A CA 1
ATOM 790 C C . SER A 1 94 ? -6.098 -9.257 16.752 1.00 79.19 94 SER A C 1
ATOM 792 O O . SER A 1 94 ? -5.163 -9.969 16.377 1.00 79.19 94 SER A O 1
ATOM 794 N N . LYS A 1 95 ? -7.353 -9.417 16.315 1.00 88.56 95 LYS A N 1
ATOM 795 C CA . LYS A 1 95 ? -7.733 -10.299 15.199 1.00 88.56 95 LYS A CA 1
ATOM 796 C C . LYS A 1 95 ? -7.898 -9.553 13.875 1.00 88.56 95 LYS A C 1
ATOM 798 O O . LYS A 1 95 ? -8.400 -10.129 12.907 1.00 88.56 95 LYS A O 1
ATOM 803 N N . LEU A 1 96 ? -7.492 -8.281 13.840 1.00 90.06 96 LEU A N 1
ATOM 804 C CA . LEU A 1 96 ? -7.601 -7.437 12.660 1.00 90.06 96 LEU A CA 1
ATOM 805 C C . LEU A 1 96 ? -6.849 -8.055 11.479 1.00 90.06 96 LEU A C 1
ATOM 807 O O . LEU A 1 96 ? -5.655 -8.345 11.543 1.00 90.06 96 LEU A O 1
ATOM 811 N N . LYS A 1 97 ? -7.587 -8.223 10.386 1.00 93.81 97 LYS A N 1
ATOM 812 C CA . LYS A 1 97 ? -7.108 -8.658 9.072 1.00 93.81 97 LYS A CA 1
ATOM 813 C C . LYS A 1 97 ? -7.187 -7.521 8.058 1.00 93.81 97 LYS A C 1
ATOM 815 O O . LYS A 1 97 ? -6.352 -7.466 7.158 1.00 93.81 97 LYS A O 1
ATOM 820 N N . TYR A 1 98 ? -8.165 -6.632 8.219 1.00 95.12 98 TYR A N 1
ATOM 821 C CA . TYR A 1 98 ? -8.421 -5.501 7.339 1.00 95.12 98 TYR A CA 1
ATOM 822 C C . TYR A 1 98 ? -8.403 -4.219 8.156 1.00 95.12 98 TYR A C 1
ATOM 824 O O . TYR A 1 98 ? -9.176 -4.069 9.105 1.00 95.12 98 TYR A O 1
ATOM 832 N N . LEU A 1 99 ? -7.504 -3.316 7.791 1.00 92.88 99 LEU A N 1
ATOM 833 C CA . LEU A 1 99 ? -7.386 -2.016 8.419 1.00 92.88 99 LEU A CA 1
ATOM 834 C C . LEU A 1 99 ? -7.300 -0.943 7.339 1.00 92.88 99 LEU A C 1
ATOM 836 O O . LEU A 1 99 ? -6.372 -0.955 6.534 1.00 92.88 99 LEU A O 1
ATOM 840 N N . SER A 1 100 ? -8.258 -0.024 7.345 1.00 93.12 100 SER A N 1
ATOM 841 C CA . SER A 1 100 ? -8.218 1.194 6.539 1.00 93.12 100 SER A CA 1
ATOM 842 C C . SER A 1 100 ? -8.208 2.398 7.464 1.00 93.12 100 SER A C 1
ATOM 844 O O . SER A 1 100 ? -9.008 2.498 8.399 1.00 93.12 100 SER A O 1
ATOM 846 N N . LEU A 1 101 ? -7.233 3.259 7.215 1.00 89.88 101 LEU A N 1
ATOM 847 C CA . LEU A 1 101 ? -6.932 4.476 7.936 1.00 89.88 101 LEU A CA 1
ATOM 848 C C . LEU A 1 101 ? -6.724 5.563 6.887 1.00 89.88 101 LEU A C 1
ATOM 850 O O . LEU A 1 101 ? -5.594 5.894 6.550 1.00 89.88 101 LEU A O 1
ATOM 854 N N . GLU A 1 102 ? -7.826 6.051 6.324 1.00 89.19 102 GLU A N 1
ATOM 855 C CA . GLU A 1 102 ? -7.825 6.968 5.180 1.00 89.19 102 GLU A CA 1
ATOM 856 C C . GLU A 1 102 ? -7.928 8.433 5.636 1.00 89.19 102 GLU A C 1
ATOM 858 O O . GLU A 1 102 ? -8.740 8.763 6.495 1.00 89.19 102 GLU A O 1
ATOM 863 N N . GLY A 1 103 ? -7.140 9.350 5.074 1.00 85.00 103 GLY A N 1
ATOM 864 C CA . GLY A 1 103 ? -7.305 10.793 5.312 1.00 85.00 103 GLY A CA 1
ATOM 865 C C . GLY A 1 103 ? -7.187 11.218 6.783 1.00 85.00 103 GLY A C 1
ATOM 866 O O . GLY A 1 103 ? -7.806 12.186 7.223 1.00 85.00 103 GLY A O 1
ATOM 867 N N . ILE A 1 104 ? -6.427 10.471 7.576 1.00 79.81 104 ILE A N 1
ATOM 868 C CA . ILE A 1 104 ? -6.147 10.761 8.972 1.00 79.81 104 ILE A CA 1
ATOM 869 C C . ILE A 1 104 ? -5.191 11.947 9.057 1.00 79.81 104 ILE A C 1
ATOM 871 O O . ILE A 1 104 ? -4.026 11.878 8.671 1.00 79.81 104 ILE A O 1
ATOM 875 N N . TYR A 1 105 ? -5.698 13.039 9.619 1.00 71.62 105 TYR A N 1
ATOM 876 C CA . TYR A 1 105 ? -4.962 14.282 9.778 1.00 71.62 105 TYR A CA 1
ATOM 877 C C . TYR A 1 105 ? -4.329 14.403 11.174 1.00 71.62 105 TYR A C 1
ATOM 879 O O . TYR A 1 105 ? -4.991 14.185 12.198 1.00 71.62 105 TYR A O 1
ATOM 887 N N . THR A 1 106 ? -3.052 14.799 11.209 1.00 66.69 106 THR A N 1
ATOM 888 C CA . THR A 1 106 ? -2.360 15.291 12.410 1.00 66.69 106 THR A CA 1
ATOM 889 C C . THR A 1 106 ? -1.951 16.751 12.210 1.00 66.69 106 THR A C 1
ATOM 891 O O . THR A 1 106 ? -1.339 17.102 11.203 1.00 66.69 106 THR A O 1
ATOM 894 N N . THR A 1 107 ? -2.300 17.622 13.161 1.00 59.81 107 THR A N 1
ATOM 895 C CA . THR A 1 107 ? -1.857 19.031 13.174 1.00 59.81 107 THR A CA 1
ATOM 896 C C . THR A 1 107 ? -0.465 19.172 13.773 1.00 59.81 107 THR A C 1
ATOM 898 O O . THR A 1 107 ? 0.239 20.149 13.517 1.00 59.81 107 THR A O 1
ATO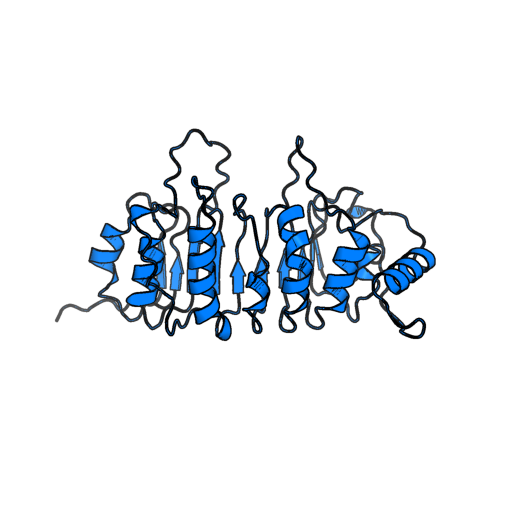M 901 N N . THR A 1 108 ? -0.059 18.199 14.591 1.00 56.09 108 THR A N 1
ATOM 902 C CA . THR A 1 108 ? 1.233 18.209 15.260 1.00 56.09 108 THR A CA 1
ATOM 903 C C . THR A 1 108 ? 2.216 17.316 14.512 1.00 56.09 108 THR A C 1
ATOM 905 O O . THR A 1 108 ? 1.977 16.126 14.313 1.00 56.09 108 THR A O 1
ATOM 908 N N . ASN A 1 109 ? 3.340 17.909 14.101 1.00 56.91 109 ASN A N 1
ATOM 909 C CA . ASN A 1 109 ? 4.488 17.214 13.523 1.00 56.91 109 ASN A CA 1
ATOM 910 C C . ASN A 1 109 ? 5.189 16.439 14.651 1.00 56.91 109 ASN A C 1
ATOM 912 O O . ASN A 1 109 ? 6.178 16.888 15.227 1.00 56.91 109 ASN A O 1
ATOM 916 N N . ASN A 1 110 ? 4.545 15.369 15.107 1.00 60.88 110 ASN A N 1
ATOM 917 C CA . ASN A 1 110 ? 4.879 14.701 16.349 1.00 60.88 110 ASN A CA 1
ATOM 918 C C . ASN A 1 110 ? 5.327 13.283 16.029 1.00 60.88 110 ASN A C 1
ATOM 920 O O . ASN A 1 110 ? 4.518 12.357 16.022 1.00 60.88 110 ASN A O 1
ATOM 924 N N . GLU 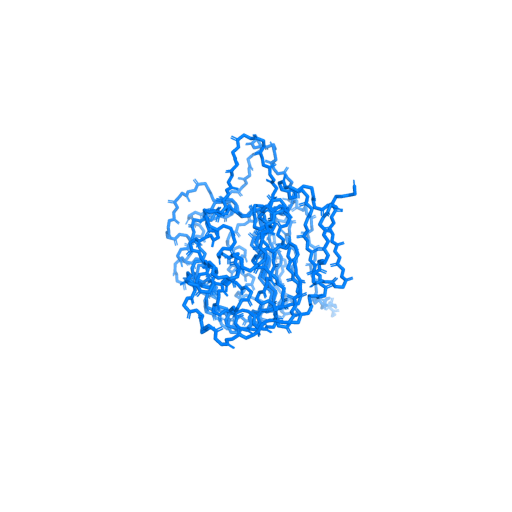A 1 111 ? 6.631 13.138 15.799 1.00 66.94 111 GLU A N 1
ATOM 925 C CA . GLU A 1 111 ? 7.327 11.860 15.590 1.00 66.94 111 GLU A CA 1
ATOM 926 C C . GLU A 1 111 ? 6.889 10.793 16.610 1.00 66.94 111 GLU A C 1
ATOM 928 O O . GLU A 1 111 ? 6.779 9.622 16.274 1.00 66.94 111 GLU A O 1
ATOM 933 N N . LEU A 1 112 ? 6.533 11.199 17.836 1.00 63.66 112 LEU A N 1
ATOM 934 C CA . LEU A 1 112 ? 6.029 10.314 18.887 1.00 63.66 112 LEU A CA 1
ATOM 935 C C . LEU A 1 112 ? 4.679 9.655 18.545 1.00 63.66 112 LEU A C 1
ATOM 937 O O . LEU A 1 112 ? 4.431 8.513 18.921 1.00 63.66 112 LEU A O 1
ATOM 941 N N . ILE A 1 113 ? 3.770 10.382 17.893 1.00 61.50 113 ILE A N 1
ATOM 942 C CA . ILE A 1 113 ? 2.446 9.868 17.514 1.00 61.50 113 ILE A CA 1
ATOM 943 C C . ILE A 1 113 ? 2.601 8.850 16.392 1.00 61.50 113 ILE A C 1
ATOM 945 O O . ILE A 1 113 ? 2.004 7.777 16.470 1.00 61.50 113 ILE A O 1
ATOM 949 N N . GLU A 1 114 ? 3.433 9.172 15.400 1.00 66.75 114 GLU A N 1
ATOM 950 C CA . GLU A 1 114 ? 3.827 8.240 14.348 1.00 66.75 114 GLU A CA 1
ATOM 951 C C . GLU A 1 114 ? 4.474 6.996 14.969 1.00 66.75 114 GLU A C 1
ATOM 953 O O . GLU A 1 114 ? 3.957 5.899 14.790 1.00 66.75 114 GLU A O 1
ATOM 958 N N . GLU A 1 115 ? 5.498 7.150 15.814 1.00 69.81 115 GLU A N 1
ATOM 959 C CA . GLU A 1 115 ? 6.196 6.045 16.482 1.00 69.81 115 GLU A CA 1
ATOM 960 C C . GLU A 1 115 ? 5.246 5.131 17.267 1.00 69.81 115 GLU A C 1
ATOM 962 O O . GLU A 1 115 ? 5.317 3.905 17.176 1.00 69.81 115 GLU A O 1
ATOM 967 N N . LEU A 1 116 ? 4.327 5.697 18.045 1.00 64.38 116 LEU A N 1
ATOM 968 C CA . LEU A 1 116 ? 3.422 4.902 18.867 1.00 64.38 116 LEU A CA 1
ATOM 969 C C . LEU A 1 116 ? 2.301 4.255 18.046 1.00 64.38 116 LEU A C 1
ATOM 971 O O . LEU A 1 116 ? 1.869 3.139 18.360 1.00 64.38 116 LEU A O 1
ATOM 975 N N . PHE A 1 117 ? 1.843 4.919 16.987 1.00 69.81 117 PHE A N 1
ATOM 976 C CA . PHE A 1 117 ? 0.951 4.324 16.003 1.00 69.81 117 PHE A CA 1
ATOM 977 C C . PHE A 1 117 ? 1.651 3.162 15.279 1.00 69.81 117 PHE A C 1
ATOM 979 O O . PHE A 1 117 ? 1.091 2.067 15.205 1.00 69.81 117 PHE A O 1
ATOM 986 N N . HIS A 1 118 ? 2.913 3.333 14.876 1.00 74.75 118 HIS A N 1
ATOM 987 C CA . HIS A 1 118 ? 3.745 2.271 14.310 1.00 74.75 118 HIS A CA 1
ATOM 988 C C . HIS A 1 118 ? 3.882 1.106 15.288 1.00 74.75 118 HIS A C 1
ATOM 990 O O . HIS A 1 118 ? 3.525 -0.017 14.947 1.00 74.75 118 HIS A O 1
ATOM 996 N N . ASN A 1 119 ? 4.290 1.364 16.532 1.00 70.56 119 ASN A N 1
ATOM 997 C CA . ASN A 1 119 ? 4.426 0.344 17.574 1.00 70.56 119 ASN A CA 1
ATOM 998 C C . ASN A 1 119 ? 3.113 -0.399 17.857 1.00 70.56 119 ASN A C 1
ATOM 1000 O O . ASN A 1 119 ? 3.115 -1.581 18.203 1.00 70.56 119 ASN A O 1
ATOM 1004 N N . SER A 1 120 ? 1.977 0.286 17.723 1.00 69.06 120 SER A N 1
ATOM 1005 C CA . SER A 1 120 ? 0.663 -0.335 17.860 1.00 69.06 120 SER A CA 1
ATOM 1006 C C . SER A 1 120 ? 0.379 -1.277 16.693 1.00 69.06 120 SER A C 1
ATOM 1008 O O . SER A 1 120 ? -0.033 -2.413 16.923 1.00 69.06 120 SER A O 1
ATOM 1010 N N . LEU A 1 121 ? 0.643 -0.850 15.456 1.00 73.38 121 LEU A N 1
ATOM 1011 C CA . LEU A 1 121 ? 0.417 -1.669 14.268 1.00 73.38 121 LEU A CA 1
ATOM 1012 C C . LEU A 1 121 ? 1.371 -2.865 14.164 1.00 73.38 121 LEU A C 1
ATOM 1014 O O . LEU A 1 121 ? 0.929 -3.959 13.803 1.00 73.38 121 LEU A O 1
ATOM 1018 N N . THR A 1 122 ? 2.652 -2.700 14.508 1.00 75.19 122 THR A N 1
ATOM 1019 C CA . THR A 1 122 ? 3.652 -3.778 14.418 1.00 75.19 122 THR A CA 1
ATOM 1020 C C . THR A 1 122 ? 3.278 -4.979 15.284 1.00 75.19 122 THR A C 1
ATOM 1022 O O . THR A 1 122 ? 3.463 -6.117 14.856 1.00 75.19 122 THR A O 1
ATOM 1025 N N . GLN A 1 123 ? 2.641 -4.767 16.440 1.00 72.38 123 GLN A N 1
ATOM 1026 C CA . GLN A 1 123 ? 2.162 -5.858 17.304 1.00 72.38 123 GLN A CA 1
ATOM 1027 C C . GLN A 1 123 ? 0.978 -6.651 16.730 1.00 72.38 123 GLN A C 1
ATOM 1029 O O . GLN A 1 123 ? 0.719 -7.767 17.176 1.00 72.38 123 GLN A O 1
ATOM 1034 N N . SER A 1 124 ? 0.258 -6.099 15.751 1.00 72.75 124 SER A N 1
ATOM 1035 C CA . SER A 1 124 ? -0.836 -6.780 15.037 1.00 72.75 124 SER A CA 1
ATOM 1036 C C . SER A 1 124 ? -0.459 -7.221 13.622 1.00 72.75 124 SER A C 1
ATOM 1038 O O . SER A 1 124 ? -1.296 -7.752 12.890 1.00 72.75 124 SER A O 1
ATOM 1040 N N . SER A 1 125 ? 0.801 -7.028 13.231 1.00 78.94 125 SER A N 1
ATOM 1041 C CA . SER A 1 125 ? 1.263 -7.205 11.853 1.00 78.94 125 SER A CA 1
ATOM 1042 C C . SER A 1 125 ? 1.132 -8.634 11.316 1.00 78.94 125 SER A C 1
ATOM 1044 O O . SER A 1 125 ? 0.943 -8.823 10.115 1.00 78.94 125 SER A O 1
ATOM 1046 N N . GLU A 1 126 ? 1.152 -9.647 12.188 1.00 83.44 126 GLU A N 1
ATOM 1047 C CA . GLU A 1 126 ? 1.079 -11.060 11.793 1.00 83.44 126 GLU A CA 1
ATOM 1048 C C . GLU A 1 126 ? -0.251 -11.429 11.105 1.00 83.44 126 GLU A C 1
ATOM 1050 O O . GLU A 1 126 ? -0.304 -12.327 10.254 1.00 83.44 126 GLU A O 1
ATOM 1055 N N . GLN A 1 127 ? -1.343 -10.736 11.443 1.00 88.56 127 GLN A N 1
ATOM 1056 C CA . GLN A 1 127 ? -2.696 -11.072 10.978 1.00 88.56 127 GLN A CA 1
ATOM 1057 C C . GLN A 1 127 ? -3.230 -10.144 9.890 1.00 88.56 127 GLN A C 1
ATOM 1059 O O . GLN A 1 127 ? -4.090 -10.565 9.114 1.00 88.56 127 GLN A O 1
ATOM 1064 N N . ILE A 1 128 ? -2.687 -8.932 9.778 1.00 92.00 128 ILE A N 1
ATOM 1065 C CA . ILE A 1 128 ? -3.111 -7.972 8.761 1.00 92.00 128 ILE A CA 1
ATOM 1066 C C . ILE A 1 128 ? -2.821 -8.539 7.362 1.00 92.00 128 ILE A C 1
ATOM 1068 O O . ILE A 1 128 ? -1.752 -9.090 7.083 1.00 92.00 128 ILE A O 1
ATOM 1072 N N . ARG A 1 129 ? -3.829 -8.469 6.493 1.00 96.00 129 ARG A N 1
ATOM 1073 C CA . ARG A 1 129 ? -3.797 -8.881 5.080 1.00 96.00 129 ARG A CA 1
ATOM 1074 C C . ARG A 1 129 ? -4.110 -7.719 4.148 1.00 96.00 129 ARG A C 1
ATOM 1076 O O . ARG A 1 129 ? -3.645 -7.730 3.014 1.00 96.00 129 ARG A O 1
ATOM 1083 N N . PHE A 1 130 ? -4.846 -6.729 4.631 1.00 97.19 130 PHE A N 1
ATOM 1084 C CA . PHE A 1 130 ? -5.182 -5.518 3.903 1.00 97.19 130 PHE A CA 1
ATOM 1085 C C . PHE A 1 130 ? -4.847 -4.312 4.775 1.00 97.19 130 PHE A C 1
ATOM 1087 O O . PHE A 1 130 ? -5.343 -4.219 5.903 1.00 97.19 130 PHE A O 1
ATOM 1094 N N . LEU A 1 131 ? -4.010 -3.421 4.249 1.00 95.19 131 LEU A N 1
ATOM 1095 C CA . LEU A 1 131 ? -3.708 -2.133 4.854 1.00 95.19 131 LEU A CA 1
ATOM 1096 C C . LEU A 1 131 ? -3.951 -1.034 3.828 1.00 95.19 131 LEU A C 1
ATOM 1098 O O . LEU A 1 131 ? -3.374 -1.046 2.742 1.00 95.19 131 LEU A O 1
ATOM 1102 N N . ASP A 1 132 ? -4.780 -0.080 4.207 1.00 95.50 132 ASP A N 1
ATOM 1103 C CA . ASP A 1 132 ? -5.070 1.103 3.419 1.00 95.50 132 ASP A CA 1
ATOM 1104 C C . ASP A 1 132 ? -4.727 2.340 4.245 1.00 95.50 132 ASP A C 1
ATOM 1106 O O . ASP A 1 132 ? -5.244 2.526 5.347 1.00 95.50 132 ASP A O 1
ATOM 1110 N N . LEU A 1 133 ? -3.788 3.128 3.726 1.00 93.44 133 LEU A N 1
ATOM 1111 C CA . LEU A 1 133 ? -3.294 4.366 4.324 1.00 93.44 133 LEU A CA 1
ATOM 1112 C C . LEU A 1 133 ? -3.575 5.561 3.412 1.00 93.44 133 LEU A C 1
ATOM 1114 O O . LEU A 1 133 ? -2.851 6.552 3.480 1.00 93.44 133 LEU A O 1
ATOM 1118 N N . SER A 1 134 ? -4.565 5.462 2.529 1.00 93.44 134 SER A N 1
ATOM 1119 C CA . SER A 1 134 ? -4.808 6.462 1.494 1.00 93.44 134 SER A CA 1
ATOM 1120 C C . SER A 1 134 ? -4.999 7.871 2.062 1.00 93.44 134 SER A C 1
ATOM 1122 O O . SER A 1 134 ? -5.521 8.051 3.159 1.00 93.44 134 SER A O 1
ATOM 1124 N N . ARG A 1 135 ? -4.590 8.897 1.309 1.00 89.31 135 ARG A N 1
ATOM 1125 C CA . ARG A 1 135 ? -4.801 10.329 1.597 1.00 89.31 135 ARG A CA 1
ATOM 1126 C C . ARG A 1 135 ? -4.227 10.829 2.924 1.00 89.31 135 ARG A C 1
ATOM 1128 O O . ARG A 1 135 ? -4.564 11.925 3.372 1.00 89.31 135 ARG A O 1
ATOM 1135 N N . ASN A 1 136 ? -3.334 10.078 3.561 1.00 86.38 136 ASN A N 1
ATOM 1136 C CA . ASN A 1 136 ? -2.626 10.539 4.752 1.00 86.38 136 ASN A CA 1
ATOM 1137 C C . ASN A 1 136 ? -1.437 11.429 4.363 1.00 86.38 136 ASN A C 1
ATOM 1139 O O . ASN A 1 136 ? -0.277 11.031 4.468 1.00 86.38 136 ASN A O 1
ATOM 1143 N N . SER A 1 137 ? -1.715 12.657 3.922 1.00 78.88 137 SER A N 1
ATOM 1144 C CA . SER A 1 137 ? -0.682 13.584 3.429 1.00 78.88 137 SER A CA 1
ATOM 1145 C C . SER A 1 137 ? 0.342 14.015 4.486 1.00 78.88 137 SER A C 1
ATOM 1147 O O . SER A 1 137 ? 1.344 14.631 4.145 1.00 78.88 137 SER A O 1
ATOM 1149 N N . SER A 1 138 ? 0.070 13.755 5.765 1.00 77.31 138 SER A N 1
ATOM 1150 C CA . SER A 1 138 ? 0.961 14.053 6.887 1.00 77.31 138 SER A CA 1
ATOM 1151 C C . SER A 1 138 ? 1.897 12.900 7.256 1.00 77.31 138 SER A C 1
ATOM 1153 O O . SER A 1 138 ? 2.547 12.996 8.287 1.00 77.31 138 SER A O 1
ATOM 1155 N N . LEU A 1 139 ? 1.912 11.791 6.502 1.00 81.56 139 LEU A N 1
ATOM 1156 C CA . LEU A 1 139 ? 2.852 10.698 6.755 1.00 81.56 139 LEU A CA 1
ATOM 1157 C C . LEU A 1 139 ? 4.239 11.053 6.227 1.00 81.56 139 LEU A C 1
ATOM 1159 O O . LEU A 1 139 ? 4.432 11.283 5.030 1.00 81.56 139 LEU A O 1
ATOM 1163 N N . ASN A 1 140 ? 5.209 11.009 7.133 1.00 82.38 140 ASN A N 1
ATOM 1164 C CA . ASN A 1 140 ? 6.593 11.387 6.852 1.00 82.38 140 ASN A CA 1
ATOM 1165 C C . ASN A 1 140 ? 7.481 10.162 6.605 1.00 82.38 140 ASN A C 1
ATOM 1167 O O . ASN A 1 140 ? 8.550 10.248 6.004 1.00 82.38 140 ASN A O 1
ATOM 1171 N N . ASN A 1 141 ? 7.050 9.012 7.121 1.00 84.12 141 ASN A N 1
ATOM 1172 C CA . ASN A 1 141 ? 7.813 7.779 7.140 1.00 84.12 141 ASN A CA 1
ATOM 1173 C C . ASN A 1 141 ? 6.868 6.595 6.917 1.00 84.12 141 ASN A C 1
ATOM 1175 O O . ASN A 1 141 ? 5.807 6.524 7.527 1.00 84.12 141 ASN A O 1
ATOM 1179 N N . LEU A 1 142 ? 7.264 5.656 6.058 1.00 89.25 142 LEU A N 1
ATOM 1180 C CA . LEU A 1 142 ? 6.552 4.401 5.791 1.00 89.25 142 LEU A CA 1
ATOM 1181 C C . LEU A 1 142 ? 7.457 3.159 5.921 1.00 89.25 142 LEU A C 1
ATOM 1183 O O . LEU A 1 142 ? 7.072 2.054 5.544 1.00 89.25 142 LEU A O 1
ATOM 1187 N N . THR A 1 143 ? 8.663 3.308 6.472 1.00 89.06 143 THR A N 1
ATOM 1188 C CA . THR A 1 143 ? 9.645 2.211 6.590 1.00 89.06 143 THR A CA 1
ATOM 1189 C C . THR A 1 143 ? 9.170 1.054 7.476 1.00 89.06 143 THR A C 1
ATOM 1191 O O . THR A 1 143 ? 9.519 -0.098 7.244 1.00 89.06 143 THR A O 1
ATOM 1194 N N . TYR A 1 144 ? 8.271 1.317 8.423 1.00 86.75 144 TYR A N 1
ATOM 1195 C CA . TYR A 1 144 ? 7.651 0.291 9.271 1.00 86.75 144 TYR A CA 1
ATOM 1196 C C . TYR A 1 144 ? 6.738 -0.686 8.509 1.00 86.75 144 TYR A C 1
ATOM 1198 O O . TYR A 1 144 ? 6.301 -1.691 9.077 1.00 86.75 144 TYR A O 1
ATOM 1206 N N . ILE A 1 145 ? 6.399 -0.403 7.241 1.00 91.00 145 ILE A N 1
ATOM 1207 C CA . ILE A 1 145 ? 5.558 -1.286 6.422 1.00 91.00 145 ILE A CA 1
ATOM 1208 C C . ILE A 1 145 ? 6.182 -2.680 6.297 1.00 91.00 145 ILE A C 1
ATOM 1210 O O . ILE A 1 145 ? 5.464 -3.671 6.160 1.00 91.00 145 ILE A O 1
ATOM 1214 N N . ASP A 1 146 ? 7.507 -2.788 6.404 1.00 91.31 146 ASP A N 1
ATOM 1215 C CA . ASP A 1 146 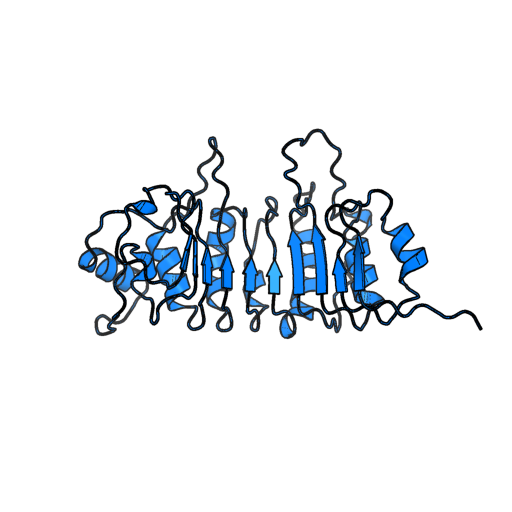? 8.196 -4.068 6.367 1.00 91.31 146 ASP A CA 1
ATOM 1216 C C . ASP A 1 146 ? 7.705 -5.050 7.447 1.00 91.31 146 ASP A C 1
ATOM 1218 O O . ASP A 1 146 ? 7.825 -6.258 7.260 1.00 91.31 146 ASP A O 1
ATOM 1222 N N . CYS A 1 147 ? 7.086 -4.589 8.531 1.00 89.38 147 CYS A N 1
ATOM 1223 C CA . CYS A 1 147 ? 6.567 -5.449 9.587 1.00 89.38 147 CYS A CA 1
ATOM 1224 C C . CYS A 1 147 ? 5.384 -6.320 9.121 1.00 89.38 147 CYS A C 1
ATOM 1226 O O . CYS A 1 147 ? 5.188 -7.417 9.642 1.00 89.38 147 CYS A O 1
ATOM 1228 N N . PHE A 1 148 ? 4.623 -5.911 8.100 1.00 91.75 148 PHE A N 1
ATOM 1229 C CA . PHE A 1 148 ? 3.435 -6.638 7.627 1.00 91.75 148 PHE A CA 1
ATOM 1230 C C . PHE A 1 148 ? 3.780 -7.763 6.641 1.00 91.75 148 PHE A C 1
ATOM 1232 O O . PHE A 1 148 ? 3.283 -7.807 5.520 1.00 91.75 148 PHE A O 1
ATOM 1239 N N . LYS A 1 149 ? 4.619 -8.725 7.046 1.00 91.75 149 LYS A N 1
ATOM 1240 C CA . LYS A 1 149 ? 5.171 -9.775 6.156 1.00 91.75 149 LYS A CA 1
ATOM 1241 C C . LYS A 1 149 ? 4.127 -10.632 5.420 1.00 91.75 149 LYS A C 1
ATOM 1243 O O . LYS A 1 149 ? 4.454 -11.261 4.413 1.00 91.75 149 LYS A O 1
ATOM 1248 N N . HIS A 1 150 ? 2.889 -10.669 5.909 1.00 94.06 150 HIS A N 1
ATOM 1249 C CA . HIS A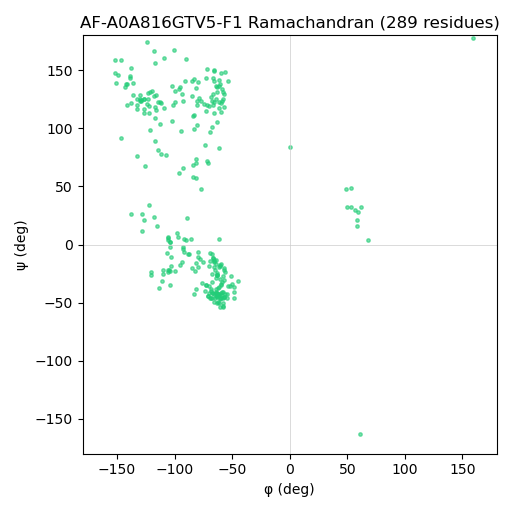 1 150 ? 1.785 -11.440 5.334 1.00 94.06 150 HIS A CA 1
ATOM 1250 C C . HIS A 1 150 ? 0.741 -10.591 4.597 1.00 94.06 150 HIS A C 1
ATOM 1252 O O . HIS A 1 150 ? -0.294 -11.123 4.199 1.00 94.06 150 HIS A O 1
ATOM 1258 N N . ILE A 1 151 ? 0.985 -9.292 4.421 1.00 96.38 151 ILE A N 1
ATOM 1259 C CA . ILE A 1 151 ? 0.066 -8.400 3.719 1.00 96.38 151 ILE A CA 1
ATOM 1260 C C . ILE A 1 151 ? -0.131 -8.839 2.263 1.00 96.38 151 ILE A C 1
ATOM 1262 O O . ILE A 1 151 ? 0.819 -9.205 1.572 1.00 96.38 151 ILE A O 1
ATOM 1266 N N . HIS A 1 152 ? -1.381 -8.822 1.808 1.00 98.25 152 HIS A N 1
ATOM 1267 C CA . HIS A 1 152 ? -1.778 -9.127 0.435 1.00 98.25 152 HIS A CA 1
ATOM 1268 C C . HIS A 1 152 ? -2.128 -7.860 -0.346 1.00 98.25 152 HIS A C 1
ATOM 1270 O O . HIS A 1 152 ? -1.846 -7.797 -1.539 1.00 98.25 152 HIS A O 1
ATOM 1276 N N . SER A 1 153 ? -2.709 -6.857 0.310 1.00 98.69 153 SER A N 1
ATOM 1277 C CA . SER A 1 153 ? -3.132 -5.607 -0.321 1.00 98.69 153 SER A CA 1
ATOM 1278 C C . SER A 1 153 ? -2.613 -4.416 0.466 1.00 98.69 153 SER A C 1
ATOM 1280 O O . SER A 1 153 ? -2.863 -4.325 1.668 1.00 98.69 153 SER A O 1
ATOM 1282 N N . LEU A 1 154 ? -1.906 -3.526 -0.223 1.00 98.44 154 LEU A N 1
ATOM 1283 C CA . LEU A 1 154 ? -1.384 -2.280 0.320 1.00 98.44 154 LEU A CA 1
ATOM 1284 C C . LEU A 1 154 ? -1.852 -1.121 -0.562 1.00 98.44 154 LEU A C 1
ATOM 1286 O O . LEU A 1 154 ? -1.490 -1.066 -1.739 1.00 98.44 154 LEU A O 1
ATOM 1290 N N . ILE A 1 155 ? -2.648 -0.222 0.016 1.00 98.19 155 ILE A N 1
ATOM 1291 C CA . ILE A 1 155 ? -3.163 0.969 -0.665 1.00 98.19 155 ILE A CA 1
ATOM 1292 C C . ILE A 1 155 ? -2.478 2.206 -0.086 1.00 98.19 155 ILE A C 1
ATOM 1294 O O . ILE A 1 155 ? -2.607 2.488 1.106 1.00 98.19 155 ILE A O 1
ATOM 1298 N N . LEU A 1 156 ? -1.734 2.918 -0.931 1.00 96.94 156 LEU A N 1
ATOM 1299 C CA . LEU A 1 156 ? -1.028 4.163 -0.616 1.00 96.94 156 LEU A CA 1
ATOM 1300 C C . LEU A 1 156 ? -1.496 5.298 -1.540 1.00 96.94 156 LEU A C 1
ATOM 1302 O O . LEU A 1 156 ? -0.703 6.160 -1.919 1.00 96.94 156 LEU A O 1
ATOM 1306 N N . TYR A 1 157 ? -2.777 5.283 -1.919 1.00 95.69 157 TYR A N 1
ATOM 1307 C CA . TYR A 1 157 ? -3.350 6.293 -2.802 1.00 95.69 157 TYR A CA 1
ATOM 1308 C C . TYR A 1 157 ? -3.213 7.695 -2.194 1.00 95.69 157 TYR A C 1
ATOM 1310 O O . TYR A 1 157 ? -3.511 7.899 -1.021 1.00 95.69 157 TYR A O 1
ATOM 1318 N N . ASP A 1 158 ? -2.781 8.669 -2.989 1.00 92.69 158 ASP A N 1
ATOM 1319 C CA . ASP A 1 158 ? -2.571 10.068 -2.582 1.00 92.69 158 ASP A CA 1
ATOM 1320 C C . ASP A 1 158 ? -1.591 10.248 -1.399 1.00 92.69 158 ASP A C 1
ATOM 1322 O O . ASP A 1 158 ? -1.694 11.194 -0.614 1.00 92.69 158 ASP A O 1
ATOM 1326 N N . ILE A 1 159 ? -0.615 9.344 -1.271 1.00 91.94 159 ILE A N 1
ATOM 1327 C CA . ILE A 1 159 ? 0.584 9.549 -0.448 1.00 91.94 159 ILE A CA 1
ATOM 1328 C C . ILE A 1 159 ? 1.686 10.178 -1.302 1.00 91.94 159 ILE A C 1
ATOM 1330 O O . ILE A 1 159 ? 1.871 9.811 -2.461 1.00 91.94 159 ILE A O 1
ATOM 1334 N N . LEU A 1 160 ? 2.438 11.120 -0.722 1.00 91.50 160 LEU A N 1
ATOM 1335 C CA . LEU A 1 160 ? 3.514 11.817 -1.426 1.00 91.50 160 LEU A CA 1
ATOM 1336 C C . LEU A 1 160 ? 4.562 10.824 -1.978 1.00 91.50 160 LEU A C 1
ATOM 1338 O O . LEU A 1 160 ? 5.084 10.008 -1.210 1.00 91.50 160 LEU A O 1
ATOM 1342 N N . PRO A 1 161 ? 4.920 10.915 -3.274 1.00 93.19 161 PRO A N 1
ATOM 1343 C CA . PRO A 1 161 ? 5.987 10.124 -3.887 1.00 93.19 161 PRO A CA 1
ATOM 1344 C C . PRO A 1 161 ? 7.300 10.099 -3.100 1.00 93.19 161 PRO A C 1
ATOM 1346 O O . PRO A 1 161 ? 7.869 9.023 -2.943 1.00 93.19 161 PRO A O 1
ATOM 1349 N N . ASP A 1 162 ? 7.737 11.227 -2.533 1.00 92.25 162 ASP A N 1
ATOM 1350 C CA . ASP A 1 162 ? 8.958 11.304 -1.715 1.00 92.25 162 ASP A CA 1
ATOM 1351 C C . ASP A 1 162 ? 8.871 10.407 -0.466 1.00 92.25 162 ASP A C 1
ATOM 1353 O O . ASP A 1 162 ? 9.807 9.668 -0.154 1.00 92.25 162 ASP A O 1
ATOM 1357 N N . THR A 1 163 ? 7.719 10.398 0.217 1.00 91.81 163 THR A N 1
ATOM 1358 C CA . THR A 1 163 ? 7.468 9.518 1.371 1.00 91.81 163 THR A CA 1
ATOM 1359 C C . THR A 1 163 ? 7.514 8.045 0.957 1.00 91.81 163 THR A C 1
ATOM 1361 O O . THR A 1 163 ? 8.085 7.213 1.668 1.00 91.81 163 THR A O 1
ATOM 1364 N N . ILE A 1 164 ? 6.928 7.701 -0.196 1.00 95.44 164 ILE A N 1
ATOM 1365 C CA . ILE A 1 164 ? 6.952 6.329 -0.721 1.00 95.44 164 ILE A CA 1
ATOM 1366 C C . ILE A 1 164 ? 8.380 5.935 -1.112 1.00 95.44 164 ILE A C 1
ATOM 1368 O O . ILE A 1 164 ? 8.798 4.819 -0.804 1.00 95.44 164 ILE A O 1
ATOM 1372 N N . GLU A 1 165 ? 9.143 6.834 -1.744 1.00 94.94 165 GLU A N 1
ATOM 1373 C CA . GLU A 1 165 ? 10.516 6.588 -2.198 1.00 94.94 165 GLU A CA 1
ATOM 1374 C C . GLU A 1 165 ? 11.435 6.188 -1.032 1.00 94.94 165 GLU A C 1
ATOM 1376 O O . GLU A 1 165 ? 12.182 5.211 -1.143 1.00 94.94 165 GLU A O 1
ATOM 1381 N N . LEU A 1 166 ? 11.286 6.839 0.129 1.00 94.44 166 LEU A N 1
ATOM 1382 C CA . LEU A 1 166 ? 11.987 6.478 1.370 1.00 94.44 166 LEU A CA 1
ATOM 1383 C C . LEU A 1 166 ? 11.627 5.076 1.898 1.00 94.44 166 LEU A C 1
ATOM 1385 O O . LEU A 1 166 ? 12.419 4.459 2.610 1.00 94.44 166 LEU A O 1
ATOM 1389 N N . ALA A 1 167 ? 10.451 4.550 1.552 1.00 95.81 167 ALA A N 1
ATOM 1390 C CA . ALA A 1 167 ? 9.947 3.262 2.026 1.00 95.81 167 ALA A CA 1
ATOM 1391 C C . ALA A 1 167 ? 10.030 2.128 0.992 1.00 95.81 167 ALA A C 1
ATOM 1393 O O . ALA A 1 167 ? 9.641 0.997 1.300 1.00 95.81 167 ALA A O 1
ATOM 1394 N N . ILE A 1 168 ? 10.571 2.371 -0.208 1.00 97.81 168 ILE A N 1
ATOM 1395 C CA . ILE A 1 168 ? 10.641 1.364 -1.281 1.00 97.81 168 ILE A CA 1
ATOM 1396 C C . ILE A 1 168 ? 11.321 0.079 -0.818 1.00 97.81 168 ILE A C 1
ATOM 1398 O O . ILE A 1 168 ? 10.826 -1.009 -1.111 1.00 97.81 168 ILE A O 1
ATOM 1402 N N . ASP A 1 169 ? 12.419 0.172 -0.067 1.00 97.69 169 ASP A N 1
ATOM 1403 C CA . ASP A 1 169 ? 13.105 -1.013 0.457 1.00 97.69 169 ASP A CA 1
ATOM 1404 C C . ASP A 1 169 ? 12.227 -1.826 1.407 1.00 97.69 169 ASP A C 1
ATOM 1406 O O . ASP A 1 169 ? 12.216 -3.055 1.344 1.00 97.69 169 ASP A O 1
ATOM 1410 N N . SER A 1 170 ? 11.424 -1.144 2.221 1.00 96.81 170 SER A N 1
ATOM 1411 C CA . SER A 1 170 ? 10.493 -1.771 3.160 1.00 96.81 170 SER A CA 1
ATOM 1412 C C . SER A 1 170 ? 9.361 -2.484 2.421 1.00 96.81 170 SER A C 1
ATOM 1414 O O . SER A 1 170 ? 9.106 -3.667 2.675 1.00 96.81 170 SER A O 1
ATOM 1416 N N . ILE A 1 171 ? 8.769 -1.821 1.419 1.00 98.31 171 ILE A N 1
ATOM 1417 C CA . ILE A 1 171 ? 7.755 -2.399 0.522 1.00 98.31 171 ILE A CA 1
ATOM 1418 C C . ILE A 1 171 ? 8.326 -3.614 -0.222 1.00 98.31 171 ILE A C 1
ATOM 1420 O O . ILE A 1 171 ? 7.679 -4.657 -0.302 1.00 98.31 171 ILE A O 1
ATOM 1424 N N . CYS A 1 172 ? 9.574 -3.546 -0.697 1.00 98.38 172 CYS A N 1
ATOM 1425 C CA . CYS A 1 172 ? 10.240 -4.652 -1.389 1.00 98.38 172 CYS A CA 1
ATOM 1426 C C . CYS A 1 172 ? 10.390 -5.916 -0.524 1.00 98.38 172 CYS A C 1
ATOM 1428 O O . CYS A 1 172 ? 10.595 -7.010 -1.064 1.00 98.38 172 CYS A O 1
ATOM 1430 N N . THR A 1 173 ? 10.276 -5.821 0.805 1.00 97.69 173 THR A N 1
ATOM 1431 C CA . THR A 1 173 ? 10.306 -6.998 1.688 1.00 97.69 173 THR A CA 1
ATOM 1432 C C . THR A 1 173 ? 8.985 -7.779 1.723 1.00 97.69 173 THR A C 1
ATOM 1434 O O . THR A 1 173 ? 8.967 -8.919 2.193 1.00 97.69 173 THR A O 1
ATOM 1437 N N . LEU A 1 174 ? 7.891 -7.224 1.190 1.00 97.75 174 LEU A N 1
ATOM 1438 C CA . LEU A 1 174 ? 6.539 -7.782 1.272 1.00 97.75 174 LEU A CA 1
ATOM 1439 C C . LEU A 1 174 ? 6.284 -8.885 0.234 1.00 97.75 174 LEU A C 1
ATOM 1441 O O 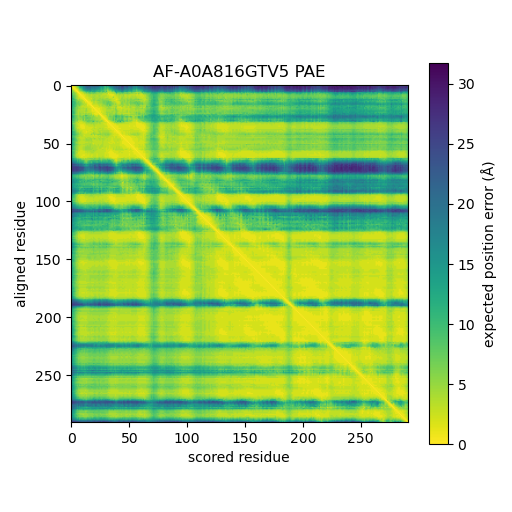. LEU A 1 174 ? 5.517 -8.732 -0.711 1.00 97.75 174 LEU A O 1
ATOM 1445 N N . LYS A 1 175 ? 6.913 -10.050 0.404 1.00 97.81 175 LYS A N 1
ATOM 1446 C CA . LYS A 1 175 ? 6.856 -11.145 -0.591 1.00 97.81 175 LYS A CA 1
ATOM 1447 C C . LYS A 1 175 ? 5.467 -11.772 -0.784 1.00 97.81 175 LYS A C 1
ATOM 1449 O O . LYS A 1 175 ? 5.266 -12.517 -1.743 1.00 97.81 175 LYS A O 1
ATOM 1454 N N . ALA A 1 176 ? 4.535 -11.515 0.133 1.00 97.88 176 ALA A N 1
ATOM 1455 C CA . ALA A 1 176 ? 3.146 -11.956 0.046 1.00 97.88 176 ALA A CA 1
ATOM 1456 C C . ALA A 1 176 ? 2.232 -10.972 -0.707 1.00 97.88 176 ALA A C 1
ATOM 1458 O O . ALA A 1 176 ? 1.092 -11.336 -0.985 1.00 97.88 176 ALA A O 1
ATOM 1459 N N . LEU A 1 177 ? 2.722 -9.772 -1.043 1.00 98.62 177 LEU A N 1
ATOM 1460 C CA . LEU A 1 177 ? 1.912 -8.704 -1.616 1.00 98.62 177 LEU A CA 1
ATOM 1461 C C . LEU A 1 177 ? 1.410 -9.073 -3.018 1.00 98.62 177 LEU A C 1
ATOM 1463 O O . LEU A 1 177 ? 2.184 -9.489 -3.883 1.00 98.62 177 LEU A O 1
ATOM 1467 N N . VAL A 1 178 ? 0.104 -8.908 -3.213 1.00 98.62 178 VAL A N 1
ATOM 1468 C CA . VAL A 1 178 ? -0.637 -9.228 -4.440 1.00 98.62 178 VAL A CA 1
ATOM 1469 C C . VAL A 1 178 ? -1.170 -7.962 -5.105 1.00 98.62 178 VAL A C 1
ATOM 1471 O O . VAL A 1 178 ? -1.160 -7.868 -6.331 1.00 98.62 178 VAL A O 1
ATOM 1474 N N . LEU A 1 179 ? -1.612 -6.985 -4.313 1.00 98.81 179 LEU A N 1
ATOM 1475 C CA . LEU A 1 179 ? -2.134 -5.708 -4.787 1.00 98.81 179 LEU A CA 1
ATOM 1476 C C . LEU A 1 179 ? -1.338 -4.564 -4.167 1.00 98.81 179 LEU A C 1
ATOM 1478 O O . LEU A 1 179 ? -1.248 -4.470 -2.942 1.00 98.81 179 LEU A O 1
ATOM 1482 N N . LEU A 1 180 ? -0.800 -3.700 -5.022 1.00 98.81 180 LEU A N 1
ATOM 1483 C CA . LEU A 1 180 ? -0.130 -2.469 -4.633 1.00 98.81 180 LEU A CA 1
ATOM 1484 C C . LEU A 1 180 ? -0.751 -1.291 -5.383 1.00 98.81 180 LEU A C 1
ATOM 1486 O O . LEU A 1 180 ? -0.789 -1.291 -6.611 1.00 98.81 180 LEU A O 1
ATOM 1490 N N . ASP A 1 181 ? -1.203 -0.291 -4.643 1.00 98.62 181 ASP A N 1
ATOM 1491 C CA . ASP A 1 181 ? -1.689 0.969 -5.195 1.00 98.62 181 ASP A CA 1
ATOM 1492 C C . ASP A 1 181 ? -0.780 2.105 -4.716 1.00 98.62 181 ASP A C 1
ATOM 1494 O O . ASP A 1 181 ? -0.664 2.347 -3.515 1.00 98.62 181 ASP A O 1
ATOM 1498 N N . LEU A 1 182 ? -0.096 2.745 -5.664 1.00 97.81 182 LEU A N 1
ATOM 1499 C CA . LEU A 1 182 ? 0.767 3.916 -5.479 1.00 97.81 182 LEU A CA 1
ATOM 1500 C C . LEU A 1 182 ? 0.207 5.135 -6.222 1.00 97.81 182 LEU A C 1
ATOM 1502 O O . LEU A 1 182 ? 0.959 6.064 -6.527 1.00 97.81 182 LEU A O 1
ATOM 1506 N N . SER A 1 183 ? -1.066 5.093 -6.618 1.00 95.75 183 SER A N 1
ATOM 1507 C CA . SER A 1 183 ? -1.653 6.148 -7.425 1.00 95.75 183 SER A CA 1
ATOM 1508 C C . SER A 1 183 ? -1.724 7.466 -6.655 1.00 95.75 183 SER A C 1
ATOM 1510 O O . SER A 1 183 ? -1.812 7.505 -5.430 1.00 95.75 183 SER A O 1
ATOM 1512 N N . PHE A 1 184 ? -1.634 8.578 -7.374 1.00 92.62 184 PHE A N 1
ATOM 1513 C CA . PHE A 1 184 ? -1.517 9.904 -6.778 1.00 92.62 184 PHE A CA 1
ATOM 1514 C C . PHE A 1 184 ? -2.339 10.911 -7.570 1.00 92.62 184 PHE A C 1
ATOM 1516 O O . PHE A 1 184 ? -2.313 10.895 -8.799 1.00 92.62 184 PHE A O 1
ATOM 1523 N N . THR A 1 185 ? -3.056 11.814 -6.900 1.00 89.19 185 THR A N 1
ATOM 1524 C CA . THR A 1 185 ? -3.775 12.871 -7.619 1.00 89.19 185 THR A CA 1
ATOM 1525 C C . THR A 1 185 ? -2.821 14.022 -7.908 1.00 89.19 185 THR A C 1
ATOM 1527 O O . THR A 1 185 ? -2.412 14.751 -7.003 1.00 89.19 185 THR A O 1
ATOM 1530 N N . ARG A 1 186 ? -2.469 14.225 -9.183 1.00 76.75 186 ARG A N 1
ATOM 1531 C CA . ARG A 1 186 ? -1.573 15.316 -9.593 1.00 76.75 186 ARG A CA 1
ATOM 1532 C C . ARG A 1 186 ? -2.171 16.673 -9.248 1.00 76.75 186 ARG A C 1
ATOM 1534 O O . ARG A 1 186 ? -3.197 17.080 -9.788 1.00 76.75 186 ARG A O 1
ATOM 1541 N N . ARG A 1 187 ? -1.487 17.416 -8.378 1.00 71.88 187 ARG A N 1
ATOM 1542 C CA . ARG A 1 187 ? -1.834 18.804 -8.056 1.00 71.88 187 ARG A CA 1
ATOM 1543 C C . ARG A 1 187 ? -1.030 19.736 -8.959 1.00 71.88 187 ARG A C 1
ATOM 1545 O O . ARG A 1 187 ? 0.187 19.626 -9.046 1.00 71.88 187 ARG A O 1
ATOM 1552 N N . VAL A 1 188 ? -1.717 20.675 -9.610 1.00 59.00 188 VAL A N 1
ATOM 1553 C CA . VAL A 1 188 ? -1.170 21.564 -10.661 1.00 59.00 188 VAL A CA 1
ATOM 1554 C C . VAL A 1 188 ? 0.062 22.371 -10.212 1.00 59.00 188 VAL A C 1
ATOM 1556 O O . VAL A 1 188 ? 0.859 22.787 -11.047 1.00 59.00 188 VAL A O 1
ATOM 1559 N N . HIS A 1 189 ? 0.234 22.596 -8.907 1.00 56.44 189 HIS A N 1
ATOM 1560 C CA . HIS A 1 189 ? 1.229 23.532 -8.375 1.00 56.44 189 HIS A CA 1
ATOM 1561 C C . HIS A 1 189 ? 2.457 22.883 -7.722 1.00 56.44 189 HIS A C 1
ATOM 1563 O O . HIS A 1 189 ? 3.405 23.601 -7.418 1.00 56.44 189 HIS A O 1
ATOM 1569 N N . GLU A 1 190 ? 2.482 21.559 -7.545 1.00 64.12 190 GLU A N 1
ATOM 1570 C CA . GLU A 1 190 ? 3.599 20.845 -6.912 1.00 64.12 190 GLU A CA 1
ATOM 1571 C C . GLU A 1 190 ? 3.758 19.454 -7.546 1.00 64.12 190 GLU A C 1
ATOM 1573 O O . GLU A 1 190 ? 3.092 18.505 -7.119 1.00 64.12 190 GLU A O 1
ATOM 1578 N N . PRO A 1 191 ? 4.591 19.304 -8.593 1.00 68.94 191 PRO A N 1
ATOM 1579 C CA . PRO A 1 191 ? 4.845 18.000 -9.187 1.00 68.94 191 PRO A CA 1
ATOM 1580 C C . PRO A 1 191 ? 5.745 17.186 -8.252 1.00 68.94 191 PRO A C 1
ATOM 1582 O O . PRO A 1 191 ? 6.968 17.189 -8.382 1.00 68.94 191 PRO A O 1
ATOM 1585 N N . HIS A 1 192 ? 5.131 16.499 -7.291 1.00 84.25 192 HIS A N 1
ATOM 1586 C CA . HIS A 1 192 ? 5.798 15.458 -6.517 1.00 84.25 192 HIS A CA 1
ATOM 1587 C C . HIS A 1 192 ? 6.034 14.263 -7.440 1.00 84.25 192 HIS A C 1
ATOM 1589 O O . HIS A 1 192 ? 5.090 13.718 -8.011 1.00 84.25 192 HIS A O 1
ATOM 1595 N N . ASN A 1 193 ? 7.296 13.890 -7.630 1.00 91.06 193 ASN A N 1
ATOM 1596 C CA . ASN A 1 193 ? 7.722 12.912 -8.624 1.00 91.06 193 ASN A CA 1
ATOM 1597 C C . ASN A 1 193 ? 8.795 12.008 -8.024 1.00 91.06 193 ASN A C 1
ATOM 1599 O O . ASN A 1 193 ? 9.678 12.482 -7.318 1.00 91.06 193 ASN A O 1
ATOM 1603 N N . TYR A 1 194 ? 8.774 10.723 -8.377 1.00 93.75 194 TYR A N 1
ATOM 1604 C CA . TYR A 1 194 ? 9.863 9.817 -8.020 1.00 93.75 194 TYR A CA 1
ATOM 1605 C C . TYR A 1 194 ? 11.150 10.271 -8.709 1.00 93.75 194 TYR A C 1
ATOM 1607 O O . TYR A 1 194 ? 11.126 10.599 -9.902 1.00 93.75 194 TYR A O 1
ATOM 1615 N N . SER A 1 195 ? 12.272 10.261 -7.987 1.00 94.50 195 SER A N 1
ATOM 1616 C CA . SER A 1 195 ? 13.554 10.752 -8.505 1.00 94.50 195 SER A CA 1
ATOM 1617 C C . SER A 1 195 ? 14.162 9.809 -9.547 1.00 94.50 195 SER A C 1
ATOM 1619 O O . SER A 1 195 ? 14.754 10.255 -10.532 1.00 94.50 195 SER A O 1
ATOM 1621 N N . LYS A 1 196 ? 13.975 8.495 -9.366 1.00 94.62 196 LYS A N 1
ATOM 1622 C CA . LYS A 1 196 ? 14.397 7.448 -10.310 1.00 94.62 196 LYS A CA 1
ATOM 1623 C C . LYS A 1 196 ? 13.222 6.534 -10.690 1.00 94.62 196 LYS A C 1
ATOM 1625 O O . LYS A 1 196 ? 13.250 5.348 -10.357 1.00 94.62 196 LYS A O 1
ATOM 1630 N N . PRO A 1 197 ? 12.200 7.024 -11.417 1.00 95.06 197 PRO A N 1
ATOM 1631 C CA . PRO A 1 197 ? 10.928 6.316 -11.593 1.00 95.06 197 PRO A CA 1
ATOM 1632 C C . PRO A 1 197 ? 11.092 4.910 -12.190 1.00 95.06 197 PRO A C 1
ATOM 1634 O O . PRO A 1 197 ? 10.544 3.944 -11.658 1.00 95.06 197 PRO A O 1
ATOM 1637 N N . THR A 1 198 ? 11.916 4.771 -13.236 1.00 95.12 198 THR A N 1
ATOM 1638 C CA . THR A 1 198 ? 12.207 3.476 -13.872 1.00 95.12 198 THR A CA 1
ATOM 1639 C C . THR A 1 198 ? 12.854 2.487 -12.905 1.00 95.12 198 THR A C 1
ATOM 1641 O O . THR A 1 198 ? 12.434 1.331 -12.836 1.00 95.12 198 THR A O 1
ATOM 1644 N N . ILE A 1 199 ? 13.861 2.927 -12.141 1.00 97.19 199 ILE A N 1
ATOM 1645 C CA . ILE A 1 199 ? 14.585 2.064 -11.198 1.00 97.19 199 ILE A CA 1
ATOM 1646 C C . ILE A 1 199 ? 13.697 1.700 -10.013 1.00 97.19 199 ILE A C 1
ATOM 1648 O O . ILE A 1 199 ? 13.668 0.538 -9.614 1.00 97.19 199 ILE A O 1
ATOM 1652 N N . THR A 1 200 ? 12.934 2.659 -9.491 1.00 97.62 200 THR A N 1
ATOM 1653 C CA . THR A 1 200 ? 11.972 2.449 -8.407 1.00 97.62 200 THR A CA 1
ATOM 1654 C C . THR A 1 200 ? 10.936 1.396 -8.792 1.00 97.62 200 THR A C 1
ATOM 1656 O O . THR A 1 200 ? 10.766 0.407 -8.074 1.00 97.62 200 THR A O 1
ATOM 1659 N N . LEU A 1 201 ? 10.313 1.530 -9.967 1.00 97.88 201 LEU A N 1
ATOM 1660 C CA . LEU A 1 201 ? 9.342 0.554 -10.454 1.00 97.88 201 LEU A CA 1
ATOM 1661 C C . LEU A 1 201 ? 9.987 -0.817 -10.721 1.00 97.88 201 LEU A C 1
ATOM 1663 O O . LEU A 1 201 ? 9.473 -1.831 -10.252 1.00 97.88 201 LEU A O 1
ATOM 1667 N N . ALA A 1 202 ? 11.146 -0.867 -11.388 1.00 97.25 202 ALA A N 1
ATOM 1668 C CA . ALA A 1 202 ? 11.865 -2.121 -11.638 1.00 97.25 202 ALA A CA 1
ATOM 1669 C C . ALA A 1 202 ? 12.230 -2.857 -10.339 1.00 97.25 202 ALA A C 1
ATOM 1671 O O . ALA A 1 202 ? 12.082 -4.079 -10.240 1.00 97.25 202 ALA A O 1
ATOM 1672 N N . LYS A 1 203 ? 12.664 -2.114 -9.315 1.00 98.06 203 LYS A N 1
ATOM 1673 C CA . LYS A 1 203 ? 12.999 -2.648 -7.992 1.00 98.06 203 LYS A CA 1
ATOM 1674 C C . LYS A 1 203 ? 11.778 -3.256 -7.303 1.00 98.06 203 LYS A C 1
ATOM 1676 O O . LYS A 1 203 ? 11.892 -4.368 -6.779 1.00 98.06 203 LYS A O 1
ATOM 1681 N N . LEU A 1 204 ? 10.624 -2.584 -7.348 1.00 98.50 204 LEU A N 1
ATOM 1682 C CA . LEU A 1 204 ? 9.355 -3.106 -6.829 1.00 98.50 204 LEU A CA 1
ATOM 1683 C C . LEU A 1 204 ? 8.951 -4.396 -7.550 1.00 98.50 204 LEU A C 1
ATOM 1685 O O . LEU A 1 204 ? 8.769 -5.428 -6.905 1.00 98.50 204 LEU A O 1
ATOM 1689 N N . ILE A 1 205 ? 8.895 -4.371 -8.884 1.00 97.38 205 ILE A N 1
ATOM 1690 C CA . ILE A 1 205 ? 8.494 -5.525 -9.699 1.00 97.38 205 ILE A CA 1
ATOM 1691 C C . ILE A 1 205 ? 9.386 -6.741 -9.446 1.00 97.38 205 ILE A C 1
ATOM 1693 O O . ILE A 1 205 ? 8.883 -7.841 -9.216 1.00 97.38 205 ILE A O 1
ATOM 1697 N N . ARG A 1 206 ? 10.713 -6.557 -9.420 1.00 96.19 206 ARG A N 1
ATOM 1698 C CA . ARG A 1 206 ? 11.650 -7.656 -9.138 1.00 96.19 206 ARG A CA 1
ATOM 1699 C C . ARG A 1 206 ? 11.433 -8.241 -7.742 1.00 96.19 206 ARG A C 1
ATOM 1701 O O . ARG A 1 206 ? 11.605 -9.442 -7.529 1.00 96.19 206 ARG A O 1
ATOM 1708 N N . SER A 1 207 ? 11.096 -7.389 -6.779 1.00 97.81 207 SER A N 1
ATOM 1709 C CA . SER A 1 207 ? 11.030 -7.755 -5.366 1.00 97.81 207 SER A CA 1
ATOM 1710 C C . SER A 1 207 ? 9.704 -8.387 -4.951 1.00 97.81 207 SER A C 1
ATOM 1712 O O . SER A 1 207 ? 9.685 -9.071 -3.924 1.00 97.81 207 SER A O 1
ATOM 1714 N N . LEU A 1 208 ? 8.632 -8.194 -5.722 1.00 98.06 208 LEU A N 1
ATOM 1715 C CA . LEU A 1 208 ? 7.264 -8.595 -5.387 1.00 98.06 208 LEU A CA 1
ATOM 1716 C C . LEU A 1 208 ? 6.776 -9.737 -6.302 1.00 98.06 208 LEU A C 1
ATOM 1718 O O . LEU A 1 208 ? 5.997 -9.515 -7.227 1.00 98.06 208 LEU A O 1
ATOM 1722 N N . PRO A 1 209 ? 7.192 -10.993 -6.051 1.00 96.50 209 PRO A N 1
ATOM 1723 C CA . PRO A 1 209 ? 6.966 -12.108 -6.975 1.00 96.50 209 PRO A CA 1
ATOM 1724 C C . PRO A 1 209 ? 5.500 -12.543 -7.104 1.00 96.50 209 PRO A C 1
ATOM 1726 O O . PRO A 1 209 ? 5.182 -13.316 -8.001 1.00 96.50 209 PRO A O 1
ATOM 1729 N N . LYS A 1 210 ? 4.622 -12.104 -6.196 1.00 98.12 210 LYS A N 1
ATOM 1730 C CA . LYS A 1 210 ? 3.190 -12.440 -6.188 1.00 98.12 210 LYS A CA 1
ATOM 1731 C C . LYS A 1 210 ? 2.297 -11.284 -6.638 1.00 98.12 210 LYS A C 1
ATOM 1733 O O . LYS A 1 210 ? 1.080 -11.420 -6.567 1.00 98.12 210 LYS A O 1
ATOM 1738 N N . LEU A 1 211 ? 2.880 -10.169 -7.080 1.00 98.50 211 LEU A N 1
ATOM 1739 C CA . LEU A 1 211 ? 2.119 -8.997 -7.490 1.00 98.50 211 LEU A CA 1
ATOM 1740 C C . LEU A 1 211 ? 1.256 -9.334 -8.713 1.00 98.50 211 LEU A C 1
ATOM 1742 O O . LEU A 1 211 ? 1.767 -9.819 -9.722 1.00 98.50 211 LEU A O 1
ATOM 1746 N N . LEU A 1 212 ? -0.047 -9.088 -8.607 1.00 98.50 212 LEU A N 1
ATOM 1747 C CA . LEU A 1 212 ? -1.035 -9.281 -9.672 1.00 98.50 212 LEU A CA 1
ATOM 1748 C C . LEU A 1 212 ? -1.757 -7.979 -10.025 1.00 98.50 212 LEU A C 1
ATOM 1750 O O . LEU A 1 212 ? -2.257 -7.849 -11.135 1.00 98.50 212 LEU A O 1
ATOM 1754 N N . SER A 1 213 ? -1.818 -7.012 -9.114 1.00 98.69 213 SER A N 1
ATOM 1755 C CA . SER A 1 213 ? -2.495 -5.738 -9.340 1.00 98.69 213 SER A CA 1
ATOM 1756 C C . SER A 1 213 ? -1.576 -4.593 -8.951 1.00 98.69 213 SER A C 1
ATOM 1758 O O . SER A 1 213 ? -1.114 -4.539 -7.811 1.00 98.69 213 SER A O 1
ATOM 1760 N N . LEU A 1 214 ? -1.326 -3.689 -9.893 1.00 98.69 214 LEU A N 1
ATOM 1761 C CA . LEU A 1 214 ? -0.515 -2.497 -9.685 1.00 98.69 214 LEU A CA 1
ATOM 1762 C C . LEU A 1 214 ? -1.274 -1.266 -10.174 1.00 98.69 214 LEU A C 1
ATOM 1764 O O . LEU A 1 214 ? -1.636 -1.203 -11.345 1.00 98.69 214 LEU A O 1
ATOM 1768 N N . ASP A 1 215 ? -1.462 -0.272 -9.316 1.00 98.06 215 ASP A N 1
ATOM 1769 C CA . ASP A 1 215 ? -1.922 1.049 -9.740 1.00 98.06 215 ASP A CA 1
ATOM 1770 C C . ASP A 1 215 ? -0.812 2.083 -9.534 1.00 98.06 215 ASP A C 1
ATOM 1772 O O . ASP A 1 215 ? -0.277 2.225 -8.437 1.00 98.06 215 ASP A O 1
ATOM 1776 N N . ILE A 1 216 ? -0.425 2.764 -10.613 1.00 96.38 216 ILE A N 1
ATOM 1777 C CA . ILE A 1 216 ? 0.572 3.846 -10.615 1.00 96.38 216 ILE A CA 1
ATOM 1778 C C . ILE A 1 216 ? 0.008 5.108 -11.282 1.00 96.38 216 ILE A C 1
ATOM 1780 O O . ILE A 1 216 ? 0.764 5.959 -11.762 1.00 96.38 216 ILE A O 1
ATOM 1784 N N . SER A 1 217 ? -1.322 5.215 -11.344 1.00 94.12 217 SER A N 1
ATOM 1785 C CA . SER A 1 217 ? -2.033 6.348 -11.934 1.00 94.12 217 SER A CA 1
ATOM 1786 C C . SER A 1 217 ? -1.578 7.676 -11.323 1.00 94.12 217 SER A C 1
ATOM 1788 O O . SER A 1 217 ? -1.301 7.760 -10.130 1.00 94.12 217 SER A O 1
ATOM 1790 N N . GLY A 1 218 ? -1.452 8.716 -12.147 1.00 91.62 218 GLY A N 1
ATOM 1791 C CA . GLY A 1 218 ? -1.034 10.051 -11.720 1.00 91.62 218 GLY A CA 1
ATOM 1792 C C . GLY A 1 218 ? 0.424 10.172 -11.258 1.00 91.62 218 GLY A C 1
ATOM 1793 O O . GLY A 1 218 ? 0.865 11.255 -10.884 1.00 91.62 218 GLY A O 1
ATOM 1794 N N . THR A 1 219 ? 1.232 9.115 -11.348 1.00 92.62 219 THR A N 1
ATOM 1795 C CA . THR A 1 219 ? 2.670 9.174 -11.035 1.00 92.62 219 THR A CA 1
ATOM 1796 C C . THR A 1 219 ? 3.529 9.277 -12.299 1.00 92.62 219 THR A C 1
ATOM 1798 O O . THR A 1 219 ? 3.063 9.037 -13.416 1.00 92.62 219 THR A O 1
ATOM 1801 N N . ASN A 1 220 ? 4.815 9.597 -12.135 1.00 93.12 220 ASN A N 1
ATOM 1802 C CA . ASN A 1 220 ? 5.814 9.490 -13.203 1.00 93.12 220 ASN A CA 1
ATOM 1803 C C . ASN A 1 220 ? 6.439 8.078 -13.317 1.00 93.12 220 ASN A C 1
ATOM 1805 O O . ASN A 1 220 ? 7.337 7.879 -14.135 1.00 93.12 220 ASN A O 1
ATOM 1809 N N . LEU A 1 221 ? 5.976 7.074 -12.550 1.00 94.50 221 LEU A N 1
ATOM 1810 C CA . LEU A 1 221 ? 6.543 5.709 -12.554 1.00 94.50 221 LEU A CA 1
ATOM 1811 C C . LEU A 1 221 ? 6.405 4.996 -13.904 1.00 94.50 221 LEU A C 1
ATOM 1813 O O . LEU A 1 221 ? 7.214 4.129 -14.230 1.00 94.50 221 LEU A O 1
ATOM 1817 N N . ALA A 1 222 ? 5.408 5.369 -14.712 1.00 91.38 222 ALA A N 1
ATOM 1818 C CA . ALA A 1 222 ? 5.257 4.845 -16.067 1.00 91.38 222 ALA A CA 1
ATOM 1819 C C . ALA A 1 222 ? 6.404 5.281 -17.008 1.00 91.38 222 ALA A C 1
ATOM 1821 O O . ALA A 1 222 ? 6.564 4.697 -18.084 1.00 91.38 222 ALA A O 1
ATOM 1822 N N . GLY A 1 223 ? 7.206 6.275 -16.604 1.00 86.50 223 GLY A N 1
ATOM 1823 C CA . GLY A 1 223 ? 8.347 6.794 -17.352 1.00 86.50 223 GLY A CA 1
ATOM 1824 C C . GLY A 1 223 ? 7.962 7.381 -18.710 1.00 86.50 223 GLY A C 1
ATOM 1825 O O . GLY A 1 223 ? 6.788 7.631 -18.992 1.00 86.50 223 GLY A O 1
ATOM 1826 N N . ALA A 1 224 ? 8.956 7.554 -19.579 1.00 79.69 224 ALA A N 1
ATOM 1827 C CA . ALA A 1 224 ? 8.727 8.007 -20.946 1.00 79.69 224 ALA A CA 1
ATOM 1828 C C . ALA A 1 224 ? 7.943 6.966 -21.771 1.00 79.69 224 ALA A C 1
ATOM 1830 O O . ALA A 1 224 ? 8.023 5.754 -21.547 1.00 79.69 224 ALA A O 1
ATOM 1831 N N . PHE A 1 225 ? 7.170 7.442 -22.740 1.00 71.44 225 PHE A N 1
ATOM 1832 C CA . PHE A 1 225 ? 6.410 6.646 -23.698 1.00 71.44 225 PHE A CA 1
ATOM 1833 C C . PHE A 1 225 ? 7.323 5.935 -24.705 1.00 71.44 225 PHE A C 1
ATOM 1835 O O . PHE A 1 225 ? 7.037 4.810 -25.114 1.00 71.44 225 PHE A O 1
ATOM 1842 N N . SER A 1 226 ? 8.422 6.582 -25.098 1.00 76.06 226 SER A N 1
ATOM 1843 C CA . SER A 1 226 ? 9.367 6.073 -26.092 1.00 76.06 226 SER A CA 1
ATOM 1844 C C . SER A 1 226 ? 10.738 5.863 -25.464 1.00 76.06 226 SER A C 1
ATOM 1846 O O . SER A 1 226 ? 11.378 6.821 -25.040 1.00 76.06 226 SER A O 1
ATOM 1848 N N . PHE A 1 227 ? 11.210 4.619 -25.462 1.00 83.12 227 PHE A N 1
ATOM 1849 C CA . PHE A 1 227 ? 12.557 4.251 -25.030 1.00 83.12 227 PHE A CA 1
ATOM 1850 C C . PHE A 1 227 ? 13.082 3.067 -25.846 1.00 83.12 227 PHE A C 1
ATOM 1852 O O . PHE A 1 227 ? 12.311 2.293 -26.420 1.00 83.12 227 PHE A O 1
ATOM 1859 N N . ASN A 1 228 ? 14.404 2.897 -25.876 1.00 89.19 228 ASN A N 1
ATOM 1860 C CA . ASN A 1 228 ? 15.025 1.687 -26.401 1.00 89.19 228 ASN A CA 1
ATOM 1861 C C . ASN A 1 228 ? 15.044 0.619 -25.300 1.00 89.19 228 ASN A C 1
ATOM 1863 O O . ASN A 1 228 ? 15.768 0.746 -24.314 1.00 89.19 228 ASN A O 1
ATOM 1867 N N . SER A 1 229 ? 14.255 -0.447 -25.461 1.00 87.56 229 SER A N 1
ATOM 1868 C CA . SER A 1 229 ? 14.107 -1.471 -24.421 1.00 87.56 229 SER A CA 1
ATOM 1869 C C . SER A 1 229 ? 15.410 -2.176 -24.051 1.00 87.56 229 SER A C 1
ATOM 1871 O O . SER A 1 229 ? 15.559 -2.577 -22.901 1.00 87.56 229 SER A O 1
ATOM 1873 N N . ASN A 1 230 ? 16.361 -2.309 -24.979 1.00 89.56 230 ASN A N 1
ATOM 1874 C CA . ASN A 1 230 ? 17.647 -2.944 -24.686 1.00 89.56 230 ASN A CA 1
ATOM 1875 C C . ASN A 1 230 ? 18.548 -2.032 -23.845 1.00 89.56 230 ASN A C 1
ATOM 1877 O O . ASN A 1 230 ? 19.212 -2.510 -22.928 1.00 89.56 230 ASN A O 1
ATOM 1881 N N . GLU A 1 231 ? 18.553 -0.730 -24.139 1.00 92.38 231 GLU A N 1
ATOM 1882 C CA . GLU A 1 231 ? 19.322 0.264 -23.380 1.00 92.38 231 GLU A CA 1
ATOM 1883 C C . GLU A 1 231 ? 18.758 0.425 -21.966 1.00 92.38 231 GLU A C 1
ATOM 1885 O O . GLU A 1 231 ? 19.514 0.351 -20.998 1.00 92.38 231 GLU A O 1
ATOM 1890 N N . GLU A 1 232 ? 17.433 0.544 -21.833 1.00 92.62 232 GLU A N 1
ATOM 1891 C CA . GLU A 1 232 ? 16.764 0.604 -20.528 1.00 92.62 232 GLU A CA 1
ATOM 1892 C C . GLU A 1 232 ? 16.991 -0.671 -19.717 1.00 92.62 232 GLU A C 1
ATOM 1894 O O . GLU A 1 232 ? 17.314 -0.606 -18.534 1.00 92.62 232 GLU A O 1
ATOM 1899 N N . LEU A 1 233 ? 16.890 -1.850 -20.340 1.00 92.31 233 LEU A N 1
ATOM 1900 C CA . LEU A 1 233 ? 17.154 -3.102 -19.639 1.00 92.31 233 LEU A CA 1
ATOM 1901 C C . LEU A 1 233 ? 18.614 -3.194 -19.177 1.00 92.31 233 LEU A C 1
ATOM 1903 O O . LEU A 1 233 ? 18.860 -3.629 -18.054 1.00 92.31 233 LEU A O 1
ATOM 1907 N N . ALA A 1 234 ? 19.579 -2.771 -19.999 1.00 92.69 234 ALA A N 1
ATOM 1908 C CA . ALA A 1 234 ? 20.986 -2.721 -19.605 1.00 92.69 234 ALA A CA 1
ATOM 1909 C C . ALA A 1 234 ? 21.215 -1.745 -18.437 1.00 92.69 234 ALA A C 1
ATOM 1911 O O . ALA A 1 234 ? 21.921 -2.077 -17.482 1.00 92.69 234 ALA A O 1
ATOM 1912 N N . TYR A 1 235 ? 20.575 -0.573 -18.475 1.00 94.44 235 TYR A N 1
ATOM 1913 C CA . TYR A 1 235 ? 20.608 0.408 -17.392 1.00 94.44 235 TYR A CA 1
ATOM 1914 C C . TYR A 1 235 ? 20.021 -0.154 -16.090 1.00 94.44 235 TYR A C 1
ATOM 1916 O O . TYR A 1 235 ? 20.684 -0.126 -15.052 1.00 94.44 235 TYR A O 1
ATOM 1924 N N . ILE A 1 236 ? 18.827 -0.749 -16.151 1.00 95.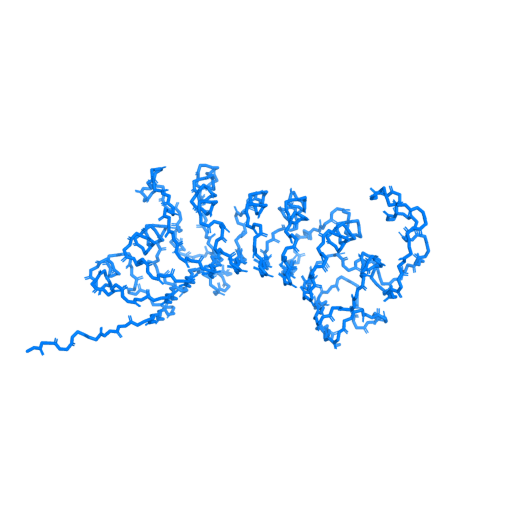50 236 ILE A N 1
ATOM 1925 C CA . ILE A 1 236 ? 18.164 -1.387 -15.007 1.00 95.50 236 ILE A CA 1
ATOM 1926 C C . ILE A 1 236 ? 19.032 -2.513 -14.437 1.00 95.50 236 ILE A C 1
ATOM 1928 O O . ILE A 1 236 ? 19.209 -2.593 -13.220 1.00 95.50 236 ILE A O 1
ATOM 1932 N N . LYS A 1 237 ? 19.594 -3.375 -15.298 1.00 95.38 237 LYS A N 1
ATOM 1933 C CA . LYS A 1 237 ? 20.458 -4.480 -14.864 1.00 95.38 237 LYS A CA 1
ATOM 1934 C C . LYS A 1 237 ? 21.679 -3.976 -14.105 1.00 95.38 237 LYS A C 1
ATOM 1936 O O . LYS A 1 237 ? 21.996 -4.515 -13.046 1.00 95.38 237 LYS A O 1
ATOM 1941 N N . LYS A 1 238 ? 22.308 -2.911 -14.606 1.00 95.69 238 LYS A N 1
ATOM 1942 C CA . LYS A 1 238 ? 23.446 -2.258 -13.958 1.00 95.69 238 LYS A CA 1
ATOM 1943 C C . LYS A 1 238 ? 23.071 -1.656 -12.601 1.00 95.69 238 LYS A C 1
ATOM 1945 O O . LYS A 1 238 ? 23.759 -1.925 -11.623 1.00 95.69 238 LYS A O 1
ATOM 1950 N N . GLU A 1 239 ? 22.000 -0.864 -12.523 1.00 96.81 239 GLU A N 1
ATOM 1951 C CA . GLU A 1 239 ? 21.606 -0.178 -11.278 1.00 96.81 239 GLU A CA 1
ATOM 1952 C C . GLU A 1 239 ? 21.123 -1.148 -10.188 1.00 96.81 239 GLU A C 1
ATOM 1954 O O . GLU A 1 239 ? 21.323 -0.893 -9.002 1.00 96.81 239 GLU A O 1
ATOM 1959 N N . LEU A 1 240 ? 20.485 -2.260 -10.570 1.00 95.88 240 LEU A N 1
ATOM 1960 C CA . LEU A 1 240 ? 19.947 -3.254 -9.632 1.00 95.88 240 LEU A CA 1
ATOM 1961 C C . LEU A 1 240 ? 20.871 -4.459 -9.405 1.00 95.88 240 LEU A C 1
ATOM 1963 O O . LEU A 1 240 ? 20.460 -5.420 -8.738 1.00 95.88 240 LEU A O 1
ATOM 1967 N N . SER A 1 241 ? 22.088 -4.421 -9.957 1.00 96.06 241 SER A N 1
ATOM 1968 C CA . SER A 1 241 ? 23.070 -5.511 -9.906 1.00 96.06 241 SER A CA 1
ATOM 1969 C C . SER A 1 241 ? 22.451 -6.864 -10.291 1.00 96.06 241 SER A C 1
ATOM 1971 O O . SER A 1 241 ? 22.553 -7.846 -9.555 1.00 96.06 241 SER A O 1
ATOM 1973 N N . ILE A 1 242 ? 21.714 -6.888 -11.404 1.00 93.56 242 ILE A N 1
ATOM 1974 C CA . ILE A 1 242 ? 21.103 -8.095 -11.975 1.00 93.56 242 ILE A CA 1
ATOM 1975 C C . ILE A 1 242 ? 22.136 -8.806 -12.853 1.00 93.56 242 ILE A C 1
ATOM 1977 O O . ILE A 1 242 ? 22.865 -8.153 -13.598 1.00 93.56 242 ILE A O 1
ATOM 1981 N N . ASP A 1 243 ? 22.161 -10.139 -12.793 1.00 91.19 243 ASP A N 1
ATOM 1982 C CA . ASP A 1 243 ? 23.007 -10.966 -13.657 1.00 91.19 243 ASP A CA 1
ATOM 1983 C C . ASP A 1 243 ? 22.700 -10.689 -15.141 1.00 91.19 243 ASP A C 1
ATOM 1985 O O . ASP A 1 243 ? 21.542 -10.683 -15.579 1.00 91.19 243 ASP A O 1
ATOM 1989 N N . GLU A 1 244 ? 23.743 -10.466 -15.941 1.00 85.31 244 GLU A N 1
ATOM 1990 C CA . GLU A 1 244 ? 23.615 -10.236 -17.378 1.00 85.31 244 GLU A CA 1
ATOM 1991 C C . GLU A 1 244 ? 22.904 -11.400 -18.082 1.00 85.31 244 GLU A C 1
ATOM 1993 O O . GLU A 1 244 ? 22.150 -11.163 -19.032 1.00 85.31 244 GLU A O 1
ATOM 1998 N N . HIS A 1 245 ? 23.049 -12.622 -17.564 1.00 86.00 245 HIS A N 1
ATOM 1999 C CA . HIS A 1 245 ? 22.422 -13.833 -18.083 1.00 86.00 245 HIS A CA 1
ATOM 2000 C C . HIS A 1 245 ? 20.952 -14.009 -17.673 1.00 86.00 245 HIS A C 1
ATOM 2002 O O . HIS A 1 245 ? 20.276 -14.871 -18.238 1.00 86.00 245 HIS A O 1
ATOM 2008 N N . GLU A 1 246 ? 20.418 -13.211 -16.738 1.00 87.25 246 GLU A N 1
ATOM 2009 C CA . GLU A 1 246 ? 18.997 -13.288 -16.380 1.00 87.25 246 GLU A CA 1
ATOM 2010 C C . GLU A 1 246 ? 18.133 -12.807 -17.560 1.00 87.25 246 GLU A C 1
ATOM 2012 O O . GLU A 1 246 ? 18.301 -11.697 -18.087 1.00 87.25 246 GLU A O 1
ATOM 2017 N N . THR A 1 247 ? 17.218 -13.669 -18.008 1.00 82.81 247 THR A N 1
ATOM 2018 C CA . THR A 1 247 ? 16.339 -13.421 -19.156 1.00 82.81 247 THR A CA 1
ATOM 2019 C C . THR A 1 247 ? 14.935 -13.044 -18.706 1.00 82.81 247 THR A C 1
ATOM 2021 O O . THR A 1 247 ? 14.356 -13.724 -17.858 1.00 82.81 247 THR A O 1
ATOM 2024 N N . PHE A 1 248 ? 14.350 -12.036 -19.351 1.00 84.12 248 PHE A N 1
ATOM 2025 C CA . PHE A 1 248 ? 12.979 -11.588 -19.111 1.00 84.12 248 PHE A CA 1
ATOM 2026 C C . PHE A 1 248 ? 12.165 -11.736 -20.396 1.00 84.12 248 PHE A C 1
ATOM 2028 O O . PHE A 1 248 ? 12.625 -11.370 -21.478 1.00 84.12 248 PHE A O 1
ATOM 2035 N N . THR A 1 249 ? 10.980 -12.334 -20.293 1.00 81.25 249 THR A N 1
ATOM 2036 C CA . THR A 1 249 ? 10.161 -12.729 -21.452 1.00 81.25 249 THR A CA 1
ATOM 2037 C C . THR A 1 249 ? 8.991 -11.786 -21.713 1.00 81.25 249 THR A C 1
ATOM 2039 O O . THR A 1 249 ? 8.449 -11.777 -22.820 1.00 81.25 249 THR A O 1
ATOM 2042 N N . ILE A 1 250 ? 8.603 -10.984 -20.720 1.00 85.75 250 ILE A N 1
ATOM 2043 C CA . ILE A 1 250 ? 7.479 -10.058 -20.820 1.00 85.75 250 ILE A CA 1
ATOM 2044 C C . ILE A 1 250 ? 7.926 -8.788 -21.545 1.00 85.75 250 ILE A C 1
ATOM 2046 O O . ILE A 1 250 ? 8.864 -8.106 -21.135 1.00 85.75 250 ILE A O 1
ATOM 2050 N N . ARG A 1 251 ? 7.235 -8.461 -22.641 1.00 89.06 251 ARG A N 1
ATOM 2051 C CA . ARG A 1 251 ? 7.409 -7.184 -23.344 1.00 89.06 251 ARG A CA 1
ATOM 2052 C C . ARG A 1 251 ? 6.578 -6.107 -22.660 1.00 89.06 251 ARG A C 1
ATOM 2054 O O . ARG A 1 251 ? 5.460 -6.376 -22.235 1.00 89.06 251 ARG A O 1
ATOM 2061 N N . SER A 1 252 ? 7.121 -4.897 -22.590 1.00 91.75 252 SER A N 1
ATOM 2062 C CA . SER A 1 252 ? 6.448 -3.750 -21.987 1.00 91.75 252 SER A CA 1
ATOM 2063 C C . SER A 1 252 ? 6.891 -2.442 -22.635 1.00 91.75 252 SER A C 1
ATOM 2065 O O . SER A 1 252 ? 8.087 -2.250 -22.845 1.00 91.75 252 SER A O 1
ATOM 2067 N N . SER A 1 253 ? 5.958 -1.513 -22.883 1.00 91.12 253 SER A N 1
ATOM 2068 C CA . SER A 1 253 ? 6.281 -0.100 -23.170 1.00 91.12 253 SER A CA 1
ATOM 2069 C C . SER A 1 253 ? 6.365 0.764 -21.901 1.00 91.12 253 SER A C 1
ATOM 2071 O O . SER A 1 253 ? 6.150 1.977 -21.941 1.00 91.12 253 SER A O 1
ATOM 2073 N N . ILE A 1 254 ? 6.619 0.144 -20.753 1.00 93.38 254 ILE A N 1
ATOM 2074 C CA . ILE A 1 254 ? 6.976 0.796 -19.492 1.00 93.38 254 ILE A CA 1
ATOM 2075 C C . ILE A 1 254 ? 8.268 0.132 -19.024 1.00 93.38 254 ILE A C 1
ATOM 2077 O O . ILE A 1 254 ? 8.256 -1.058 -18.693 1.00 93.38 254 ILE A O 1
ATOM 2081 N N . ALA A 1 255 ? 9.368 0.889 -19.013 1.00 93.94 255 ALA A N 1
ATOM 2082 C CA . ALA A 1 255 ? 10.714 0.369 -18.763 1.00 93.94 255 ALA A CA 1
ATOM 2083 C C . ALA A 1 255 ? 10.819 -0.370 -17.417 1.00 93.94 255 ALA A C 1
ATOM 2085 O O . ALA A 1 255 ? 11.334 -1.484 -17.353 1.00 93.94 255 ALA A O 1
ATOM 2086 N N . GLY A 1 256 ? 10.224 0.182 -16.355 1.00 94.81 256 GLY A N 1
ATOM 2087 C CA . GLY A 1 256 ? 10.223 -0.447 -15.030 1.00 94.81 256 GLY A CA 1
ATOM 2088 C C . GLY A 1 256 ? 9.473 -1.786 -14.951 1.00 94.81 256 GLY A C 1
ATOM 2089 O O . GLY A 1 256 ? 9.696 -2.558 -14.025 1.00 94.81 256 GLY A O 1
ATOM 2090 N N . LEU A 1 257 ? 8.616 -2.105 -15.926 1.00 95.62 257 LEU A N 1
ATOM 2091 C CA . LEU A 1 257 ? 7.882 -3.375 -15.975 1.00 95.62 257 LEU A CA 1
ATOM 2092 C C . LEU A 1 257 ? 8.601 -4.465 -16.787 1.00 95.62 257 LEU A C 1
ATOM 2094 O O . LEU A 1 257 ? 8.112 -5.590 -16.845 1.00 95.62 257 LEU A O 1
ATOM 2098 N N . LEU A 1 258 ? 9.763 -4.178 -17.392 1.00 93.69 258 LEU A N 1
ATOM 2099 C CA . LEU A 1 258 ? 10.522 -5.160 -18.185 1.00 93.69 258 LEU A CA 1
ATOM 2100 C C . LEU A 1 258 ? 10.986 -6.374 -17.362 1.00 93.69 258 LEU A C 1
ATOM 2102 O O . LEU A 1 258 ? 11.295 -7.414 -17.935 1.00 93.69 258 LEU A O 1
ATOM 2106 N N . LEU A 1 259 ? 11.028 -6.256 -16.030 1.00 93.94 259 LEU A N 1
ATOM 2107 C CA . LEU A 1 259 ? 11.421 -7.338 -15.122 1.00 93.94 259 LEU A CA 1
ATOM 2108 C C . LEU A 1 259 ? 10.249 -8.223 -14.660 1.00 93.94 259 LEU A C 1
ATOM 2110 O O . LEU A 1 259 ? 10.444 -9.099 -13.814 1.00 93.94 259 LEU A O 1
ATOM 2114 N N . LEU A 1 260 ? 9.030 -7.997 -15.167 1.00 94.25 260 LEU A N 1
ATOM 2115 C CA . LEU A 1 260 ? 7.874 -8.834 -14.841 1.00 94.25 260 LEU A CA 1
ATOM 2116 C C . LEU A 1 260 ? 8.114 -10.289 -15.262 1.00 94.25 260 LEU A C 1
ATOM 2118 O O . LEU A 1 260 ? 8.615 -10.575 -16.350 1.00 94.25 260 LEU A O 1
ATOM 2122 N N . LYS A 1 261 ? 7.707 -11.221 -14.394 1.00 91.88 261 LYS A N 1
ATOM 2123 C CA . LYS A 1 261 ? 7.784 -12.672 -14.646 1.00 91.88 261 LYS A CA 1
ATOM 2124 C C . LYS A 1 261 ? 6.479 -13.252 -15.192 1.00 91.88 261 LYS A C 1
ATOM 2126 O O . LYS A 1 261 ? 6.480 -14.342 -15.757 1.00 91.88 261 LYS A O 1
ATOM 2131 N N . HIS A 1 262 ? 5.383 -12.520 -15.035 1.00 93.62 262 HIS A N 1
ATOM 2132 C CA . HIS A 1 262 ? 4.041 -12.860 -15.490 1.00 93.62 262 HIS A CA 1
ATOM 2133 C C . HIS A 1 262 ? 3.264 -11.571 -15.767 1.00 93.62 262 HIS A C 1
ATOM 2135 O O . HIS A 1 262 ? 3.622 -10.505 -15.266 1.00 93.62 262 HIS A O 1
ATOM 2141 N N . GLU A 1 263 ? 2.210 -11.668 -16.574 1.00 95.75 263 GLU A N 1
ATOM 2142 C CA . GLU A 1 263 ? 1.279 -10.555 -16.777 1.00 95.75 263 GLU A CA 1
ATOM 2143 C C . GLU A 1 263 ? 0.503 -10.256 -15.493 1.00 95.75 263 GLU A C 1
ATOM 2145 O O . GLU A 1 263 ? 0.101 -11.167 -14.765 1.00 95.75 263 GLU A O 1
ATOM 2150 N N . LEU A 1 264 ? 0.251 -8.975 -15.247 1.00 98.00 264 LEU A N 1
ATOM 2151 C CA . LEU A 1 264 ? -0.619 -8.527 -14.169 1.00 98.00 264 LEU A CA 1
ATOM 2152 C C . LEU A 1 264 ? -2.088 -8.839 -14.504 1.00 98.00 264 LEU A C 1
ATOM 2154 O O . LEU A 1 264 ? -2.511 -8.839 -15.661 1.00 98.00 264 LEU A O 1
ATOM 2158 N N . ASP A 1 265 ? -2.912 -9.049 -13.486 1.00 98.31 265 ASP A N 1
ATOM 2159 C CA . ASP A 1 265 ? -4.366 -9.044 -13.647 1.00 98.31 265 ASP A CA 1
ATOM 2160 C C . ASP A 1 265 ? -4.885 -7.616 -13.873 1.00 98.31 265 ASP A C 1
ATOM 2162 O O . ASP A 1 265 ? -5.819 -7.415 -14.654 1.00 98.31 265 ASP A O 1
ATOM 2166 N N . PHE A 1 266 ? -4.256 -6.621 -13.239 1.00 98.38 266 PHE A N 1
ATOM 2167 C CA . PHE A 1 266 ? -4.632 -5.214 -13.349 1.00 98.38 266 PHE A CA 1
ATOM 2168 C C . PHE A 1 266 ? -3.420 -4.273 -13.377 1.00 98.38 266 PHE A C 1
ATOM 2170 O O . PHE A 1 266 ? -2.488 -4.428 -12.585 1.00 98.38 266 PHE A O 1
ATOM 2177 N N . LEU A 1 267 ? -3.481 -3.269 -14.259 1.00 97.50 267 LEU A N 1
ATOM 2178 C CA . LEU A 1 267 ? -2.542 -2.151 -14.326 1.00 97.50 267 LEU A CA 1
ATOM 2179 C C . LEU A 1 267 ? -3.282 -0.805 -14.448 1.00 97.50 267 LEU A C 1
ATOM 2181 O O . LEU A 1 267 ? -3.966 -0.552 -15.445 1.00 97.50 267 LEU A O 1
ATOM 2185 N N . GLY A 1 268 ? -3.131 0.063 -13.450 1.00 95.94 268 GLY A N 1
ATOM 2186 C CA . GLY A 1 268 ? -3.667 1.427 -13.446 1.00 95.94 268 GLY A CA 1
ATOM 2187 C C . GLY A 1 268 ? -2.660 2.451 -13.975 1.00 95.94 268 GLY A C 1
ATOM 2188 O O . GLY A 1 268 ? -1.535 2.537 -13.484 1.00 95.94 268 GLY A O 1
ATOM 2189 N N . LEU A 1 269 ? -3.061 3.196 -15.009 1.00 93.50 269 LEU A N 1
ATOM 2190 C CA . LEU A 1 269 ? -2.272 4.205 -15.733 1.00 93.50 269 LEU A CA 1
ATOM 2191 C C . LEU A 1 269 ? -3.105 5.464 -16.034 1.00 93.50 269 LEU A C 1
ATOM 2193 O O . LEU A 1 269 ? -2.876 6.154 -17.032 1.00 93.50 269 LEU A O 1
ATOM 2197 N N . PHE A 1 270 ? -4.122 5.747 -15.224 1.00 89.81 270 PHE A N 1
ATOM 2198 C CA . PHE A 1 270 ? -4.922 6.956 -15.378 1.00 89.81 270 PHE A CA 1
ATOM 2199 C C . PHE A 1 270 ? -4.053 8.192 -15.099 1.00 89.81 270 PHE A C 1
ATOM 2201 O O . PHE A 1 270 ? -3.196 8.152 -14.226 1.00 89.81 270 PHE A O 1
ATOM 2208 N N . ASP A 1 271 ? -4.231 9.271 -15.863 1.00 86.38 271 ASP A N 1
ATOM 2209 C CA . ASP A 1 271 ? -3.510 10.549 -15.687 1.00 86.38 271 ASP A CA 1
ATOM 2210 C C . ASP A 1 271 ? -1.970 10.461 -15.564 1.00 86.38 271 ASP A C 1
ATOM 2212 O O . ASP A 1 271 ? -1.323 11.247 -14.876 1.00 86.38 271 ASP A O 1
ATOM 2216 N N . VAL A 1 272 ? -1.347 9.485 -16.231 1.00 83.81 272 VAL A N 1
ATOM 2217 C CA . VAL A 1 272 ? 0.120 9.432 -16.316 1.00 83.81 272 VAL A CA 1
ATOM 2218 C C . VAL A 1 272 ? 0.650 10.524 -17.252 1.00 83.81 272 VAL A C 1
ATOM 2220 O O . VAL A 1 272 ? 0.057 10.809 -18.292 1.00 83.81 272 VAL A O 1
ATOM 2223 N N . GLU A 1 273 ? 1.802 11.091 -16.886 1.00 69.75 273 GLU A N 1
ATOM 2224 C CA . GLU A 1 273 ? 2.458 12.261 -17.504 1.00 69.75 273 GLU A CA 1
ATOM 2225 C C . GLU A 1 273 ? 2.566 12.186 -19.038 1.00 69.75 273 GLU A C 1
ATOM 2227 O O . GLU A 1 273 ? 2.381 13.178 -19.744 1.00 69.75 273 GLU A O 1
ATOM 2232 N N . GLU A 1 274 ? 2.798 10.983 -19.566 1.00 65.94 274 GLU A N 1
ATOM 2233 C CA . GLU A 1 274 ? 2.884 10.723 -20.998 1.00 65.94 274 GLU A CA 1
ATOM 2234 C C . GLU A 1 274 ? 1.778 9.769 -21.450 1.00 65.94 274 GLU A C 1
ATOM 2236 O O . GLU A 1 274 ? 1.815 8.576 -21.126 1.00 65.94 274 GLU A O 1
ATOM 2241 N N . ARG A 1 275 ? 0.808 10.337 -22.195 1.00 67.19 275 ARG A N 1
ATOM 2242 C CA . ARG A 1 275 ? -0.350 9.712 -22.870 1.00 67.19 275 ARG A CA 1
ATOM 2243 C C . ARG A 1 275 ? -0.427 8.203 -22.663 1.00 67.19 275 ARG A C 1
ATOM 2245 O O . ARG A 1 275 ? -0.010 7.433 -23.530 1.00 67.19 275 ARG A O 1
ATOM 2252 N N . GLY A 1 276 ? -1.011 7.788 -21.541 1.00 67.19 276 GLY A N 1
ATOM 2253 C CA . GLY A 1 276 ? -1.200 6.373 -21.246 1.00 67.19 276 GLY A CA 1
ATOM 2254 C C . GLY A 1 276 ? -1.806 5.619 -22.438 1.00 67.19 276 GLY A C 1
ATOM 2255 O O . GLY A 1 276 ? -1.270 4.588 -22.833 1.00 67.19 276 GLY A O 1
ATOM 2256 N N . SER A 1 277 ? -2.849 6.162 -23.078 1.00 69.12 277 SER A N 1
ATOM 2257 C CA . SER A 1 277 ? -3.538 5.533 -24.218 1.00 69.12 277 SER A CA 1
ATOM 2258 C C . SER A 1 277 ? -2.674 5.280 -25.451 1.00 69.12 277 SER A C 1
ATOM 2260 O O . SER A 1 277 ? -3.056 4.471 -26.294 1.00 69.12 277 SER A O 1
ATOM 2262 N N . ALA A 1 278 ? -1.518 5.935 -25.580 1.00 74.56 278 ALA A N 1
ATOM 2263 C CA . ALA A 1 278 ? -0.599 5.685 -26.684 1.00 74.56 278 ALA A CA 1
ATOM 2264 C C . ALA A 1 278 ? 0.263 4.429 -26.461 1.00 74.56 278 ALA A C 1
ATOM 2266 O O . ALA A 1 278 ? 0.804 3.893 -27.431 1.00 74.56 278 ALA A O 1
ATOM 2267 N N . ARG A 1 279 ? 0.398 3.959 -25.208 1.00 81.81 279 ARG A N 1
ATOM 2268 C CA . ARG A 1 279 ? 1.258 2.832 -24.807 1.00 81.81 279 ARG A CA 1
ATOM 2269 C C . ARG A 1 279 ? 0.824 1.521 -25.459 1.00 81.81 279 ARG A C 1
ATOM 2271 O O . ARG A 1 279 ? -0.354 1.178 -25.495 1.00 81.81 279 ARG A O 1
ATOM 2278 N N . GLN A 1 280 ? 1.809 0.778 -25.957 1.00 82.19 280 GLN A N 1
ATOM 2279 C CA . GLN A 1 280 ? 1.634 -0.539 -26.573 1.00 82.19 280 GLN A CA 1
ATOM 2280 C C . GLN A 1 280 ? 2.209 -1.623 -25.657 1.00 82.19 280 GLN A C 1
ATOM 2282 O O . GLN A 1 280 ? 3.038 -1.343 -24.802 1.00 82.19 280 GLN A O 1
ATOM 2287 N N . TRP A 1 281 ? 1.802 -2.880 -25.835 1.00 88.88 281 TRP A N 1
ATOM 2288 C CA . TRP A 1 281 ? 2.348 -4.008 -25.059 1.00 88.88 281 TRP A CA 1
ATOM 2289 C C . TRP A 1 281 ? 2.274 -3.795 -23.539 1.00 88.88 281 TRP A C 1
ATOM 2291 O O . TRP A 1 281 ? 3.260 -3.964 -22.836 1.00 88.88 281 TRP A O 1
ATOM 2301 N N . LEU A 1 282 ? 1.118 -3.387 -23.019 1.00 92.75 282 LEU A N 1
ATOM 2302 C CA . LEU A 1 282 ? 0.928 -3.285 -21.574 1.00 92.75 282 LEU A CA 1
ATOM 2303 C C . LEU A 1 282 ? 0.771 -4.697 -20.985 1.00 92.75 282 LEU A C 1
ATOM 2305 O O . LEU A 1 282 ? -0.150 -5.404 -21.399 1.00 92.75 282 LEU A O 1
ATOM 2309 N N . PRO A 1 283 ? 1.637 -5.127 -20.049 1.00 94.12 283 PRO A N 1
ATOM 2310 C CA . PRO A 1 283 ? 1.681 -6.510 -19.575 1.00 94.12 283 PRO A CA 1
ATOM 2311 C C . PRO A 1 283 ? 0.611 -6.782 -18.505 1.00 94.12 283 PRO A C 1
ATOM 2313 O O . PRO A 1 283 ? 0.927 -7.149 -17.373 1.00 94.12 283 PRO A O 1
ATOM 2316 N N . ALA A 1 284 ? -0.661 -6.552 -18.843 1.00 96.62 284 ALA A N 1
ATOM 2317 C CA . ALA A 1 284 ? -1.788 -6.751 -17.943 1.00 96.62 284 ALA A CA 1
ATOM 2318 C C . ALA A 1 284 ? -3.071 -7.163 -18.677 1.00 96.62 284 ALA A C 1
ATOM 2320 O O . ALA A 1 284 ? -3.362 -6.671 -19.766 1.00 96.62 284 ALA A O 1
ATOM 2321 N N . LYS A 1 285 ? -3.892 -8.003 -18.036 1.00 96.38 285 LYS A N 1
ATOM 2322 C CA . LYS A 1 285 ? -5.199 -8.435 -18.569 1.00 96.38 285 LYS A CA 1
ATOM 2323 C C . LYS A 1 285 ? -6.218 -7.299 -18.605 1.00 96.38 285 LYS A C 1
ATOM 2325 O O . LYS A 1 285 ? -7.018 -7.208 -19.535 1.00 96.38 285 LYS A O 1
ATOM 2330 N N . LYS A 1 286 ? -6.208 -6.444 -17.579 1.00 96.31 286 LYS A N 1
ATOM 2331 C CA . LYS A 1 286 ? -7.051 -5.251 -17.478 1.00 96.31 286 LYS A CA 1
ATOM 2332 C C . LYS A 1 286 ? -6.175 -4.021 -17.285 1.00 96.31 286 LYS A C 1
ATOM 2334 O O . LYS A 1 286 ? -5.334 -3.989 -16.393 1.00 96.31 286 LYS A O 1
ATOM 2339 N N . VAL A 1 287 ? -6.431 -2.992 -18.086 1.00 93.62 287 VAL A N 1
ATOM 2340 C CA . VAL A 1 287 ? -5.743 -1.703 -17.994 1.00 93.62 287 VAL A CA 1
ATOM 2341 C C . VAL A 1 287 ? -6.771 -0.602 -17.760 1.00 93.62 287 VAL A C 1
ATOM 2343 O O . VAL A 1 287 ? -7.772 -0.538 -18.477 1.00 93.62 287 VAL A O 1
ATOM 2346 N N . ASN A 1 288 ? -6.530 0.259 -16.771 1.00 90.75 288 ASN A N 1
ATOM 2347 C CA . ASN A 1 288 ? -7.276 1.505 -16.592 1.00 90.75 288 ASN A CA 1
ATOM 2348 C C . ASN A 1 288 ? -6.444 2.680 -17.116 1.00 90.75 288 ASN A C 1
ATOM 2350 O O . ASN A 1 288 ? -5.329 2.892 -16.647 1.00 90.75 288 ASN A O 1
ATOM 2354 N N . ILE A 1 289 ? -6.950 3.417 -18.105 1.00 86.44 289 ILE A N 1
ATOM 2355 C CA . ILE A 1 289 ? -6.185 4.454 -18.805 1.00 86.44 289 ILE A CA 1
ATOM 2356 C C . ILE A 1 289 ? -7.112 5.545 -19.339 1.00 86.44 289 ILE A C 1
ATOM 2358 O O . ILE A 1 289 ? -8.244 5.249 -19.728 1.00 86.44 289 ILE A O 1
ATOM 2362 N N . ASN A 1 290 ? -6.635 6.793 -19.385 1.00 75.56 290 ASN A N 1
ATOM 2363 C CA . ASN A 1 290 ? -7.354 7.881 -20.057 1.00 75.56 290 ASN A CA 1
ATOM 2364 C C . ASN A 1 290 ? -7.508 7.540 -21.542 1.00 75.56 290 ASN A C 1
ATOM 2366 O O . ASN A 1 290 ? -6.497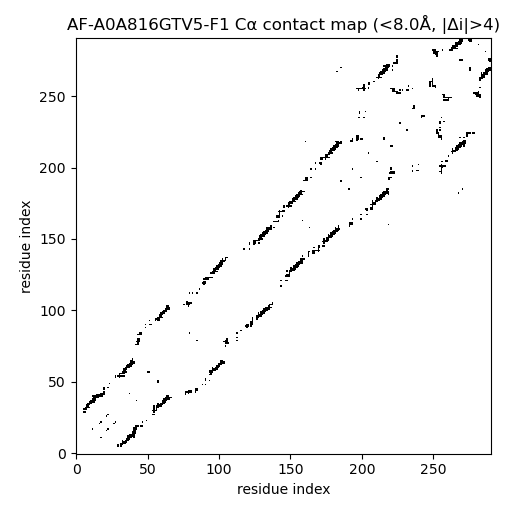 7.299 -22.199 1.00 75.56 290 ASN A O 1
ATOM 2370 N N . LYS A 1 291 ? -8.745 7.495 -22.052 1.00 53.09 291 LYS A N 1
ATOM 2371 C CA . LYS A 1 291 ? -9.009 7.344 -23.490 1.00 53.09 291 LYS A CA 1
ATOM 2372 C C . LYS A 1 291 ? -8.732 8.645 -24.226 1.00 53.09 291 LYS A C 1
ATOM 2374 O O . LYS A 1 291 ? -9.257 9.682 -23.771 1.00 53.09 291 LYS A O 1
#

Radius of gyration: 20.97 Å; Cα contacts (8 Å, |Δi|>4): 602; chains: 1; bounding box: 60×40×55 Å

Nearest PDB structures (foldseek):
  3ogl-assembly1_B  TM=5.686E-01  e=1.585E-03  Arabidopsis thaliana
  3ogk-assembly1_P  TM=5.567E-01  e=3.426E-03  Arabidopsis thaliana
  1k5d-assembly1_C  TM=4.721E-01  e=2.602E-03  Schizosaccharomyces pombe
  5zsh-assembly1_A  TM=4.703E-01  e=3.243E-03  Macaca mulatta
  3w3j-assembly1_B  TM=2.791E-01  e=8.653E-04  Homo sapiens